Protein AF-A0A5S3X2V0-F1 (afdb_monomer)

Organism: NCBI:txid43658

Nearest PDB structures (foldseek):
  7ujf-assembly1_B  TM=1.923E-01  e=1.244E+00  Homo sapiens
  7msa-assembly1_A  TM=2.036E-01  e=1.596E+00  Homo sapiens
  6zor-assembly1_B  TM=2.170E-01  e=2.502E+00  Homo sapiens
  6wok-assembly1_A  TM=1.904E-01  e=2.049E+00  Homo sapiens
  8vyt-assembly1_B  TM=1.914E-01  e=5.847E+00  Homo sapiens

Radius of gyration: 24.69 Å; Cα contacts (8 Å, |Δi|>4): 407; chains: 1; bounding box: 46×48×75 Å

Secondary structure (DSSP, 8-state):
-------S-HHHHHHHHHHHHHHTTSS-HHHHHHHHHHHHHHHHHHHHTTSS---SGGG-SS-EEEEEEEP-STTTTT-SEEEEEEETT-------S-----PPPHHHHHHHHHHHTTS-HHHHHHHHHHHHH---HHHHHT-BHHHHHT-EESSTT-SEEEEEESGGGT---GGG--EEEEEEHHHHHHHHHHHT-HHHHHHHTT-S---SS-BSSB-TTSSBPPHHHHHHHHHHHHHHHHTTSTT----HHHHHHHHHHHHHHHHHHTT--HHHHHHHHHHHHT-S-HHHHHHHHHHHHHHTTS-S--TTHHHHHHHHH---S------

Structure (mmCIF, N/CA/C/O backbone):
data_AF-A0A5S3X2V0-F1
#
_entry.id   AF-A0A5S3X2V0-F1
#
loop_
_atom_site.group_PDB
_atom_site.id
_atom_site.type_symbol
_atom_site.label_atom_id
_atom_site.label_alt_id
_atom_site.label_comp_id
_atom_site.label_asym_id
_atom_site.label_entity_id
_atom_site.label_seq_id
_atom_site.pdbx_PDB_ins_code
_atom_site.Cartn_x
_atom_site.Cartn_y
_atom_site.Cartn_z
_atom_site.occupancy
_atom_site.B_iso_or_equiv
_atom_site.auth_seq_id
_atom_site.auth_comp_id
_atom_site.auth_asym_id
_atom_site.auth_atom_id
_atom_site.pdbx_PDB_model_num
ATOM 1 N N . MET A 1 1 ? -5.291 23.064 -47.844 1.00 27.72 1 MET A N 1
ATOM 2 C CA . MET A 1 1 ? -4.023 22.555 -48.398 1.00 27.72 1 MET A CA 1
ATOM 3 C C . MET A 1 1 ? -2.888 23.337 -47.753 1.00 27.72 1 MET A C 1
ATOM 5 O O . MET A 1 1 ? -2.536 24.415 -48.215 1.00 27.72 1 MET A O 1
ATOM 9 N N . VAL A 1 2 ? -2.425 22.876 -46.591 1.00 27.39 2 VAL A N 1
ATOM 10 C CA . VAL A 1 2 ? -1.289 23.490 -45.893 1.00 27.39 2 VAL A CA 1
ATOM 11 C C . VAL A 1 2 ? -0.036 22.917 -46.540 1.00 27.39 2 VAL A C 1
ATOM 13 O O . VAL A 1 2 ? 0.254 21.738 -46.390 1.00 27.39 2 VAL A O 1
ATOM 16 N N . ILE A 1 3 ? 0.665 23.733 -47.323 1.00 28.39 3 ILE A N 1
ATOM 17 C CA . ILE A 1 3 ? 1.926 23.330 -47.947 1.00 28.39 3 ILE A CA 1
ATOM 18 C C . ILE A 1 3 ? 2.996 23.372 -46.854 1.00 28.39 3 ILE A C 1
ATOM 20 O O . ILE A 1 3 ? 3.513 24.437 -46.517 1.00 28.39 3 ILE A O 1
ATOM 24 N N . ILE A 1 4 ? 3.299 22.215 -46.269 1.00 32.91 4 ILE A N 1
ATOM 25 C CA . ILE A 1 4 ? 4.457 22.042 -45.391 1.00 32.91 4 ILE A CA 1
ATOM 26 C C . ILE A 1 4 ? 5.685 21.892 -46.307 1.00 32.91 4 ILE A C 1
ATOM 28 O O . ILE A 1 4 ? 5.680 21.031 -47.188 1.00 32.91 4 ILE A O 1
ATOM 32 N N . PRO A 1 5 ? 6.722 22.740 -46.179 1.00 27.66 5 PRO A N 1
ATOM 33 C CA . PRO A 1 5 ? 7.854 22.727 -47.099 1.00 27.66 5 PRO A CA 1
ATOM 34 C C . PRO A 1 5 ? 8.654 21.415 -46.997 1.00 27.66 5 PRO A C 1
ATOM 36 O O . PRO A 1 5 ? 8.774 20.846 -45.908 1.00 27.66 5 PRO A O 1
ATOM 39 N N . PRO A 1 6 ? 9.268 20.948 -48.102 1.00 39.94 6 PRO A N 1
ATOM 40 C CA . PRO A 1 6 ? 9.968 19.674 -48.148 1.00 39.94 6 PRO A CA 1
ATOM 41 C C . PRO A 1 6 ? 11.346 19.821 -47.500 1.00 39.94 6 PRO A C 1
ATOM 43 O O . PRO A 1 6 ? 12.331 20.163 -48.151 1.00 39.94 6 PRO A O 1
ATOM 46 N N . LYS A 1 7 ? 11.425 19.580 -46.193 1.00 37.44 7 LYS A N 1
ATOM 47 C CA . LYS A 1 7 ? 12.686 19.332 -45.484 1.00 37.44 7 LYS A CA 1
ATOM 48 C C . LYS A 1 7 ? 12.426 18.347 -44.348 1.00 37.44 7 LYS A C 1
ATOM 50 O O . LYS A 1 7 ? 11.907 18.766 -43.325 1.00 37.44 7 LYS A O 1
ATOM 55 N N . ILE A 1 8 ? 12.751 17.068 -44.563 1.00 45.03 8 ILE A N 1
ATOM 56 C CA . ILE A 1 8 ? 13.581 16.108 -43.776 1.00 45.03 8 ILE A CA 1
ATOM 57 C C . ILE A 1 8 ? 13.622 16.204 -42.212 1.00 45.03 8 ILE A C 1
ATOM 59 O O . ILE A 1 8 ? 14.277 15.408 -41.555 1.00 45.03 8 ILE A O 1
ATOM 63 N N . VAL A 1 9 ? 12.952 17.137 -41.537 1.00 47.38 9 VAL A N 1
ATOM 64 C CA . VAL A 1 9 ? 13.558 17.785 -40.364 1.00 47.38 9 VAL A CA 1
ATOM 65 C C . VAL A 1 9 ? 12.709 17.758 -39.083 1.00 47.38 9 VAL A C 1
ATOM 67 O O . VAL A 1 9 ? 13.298 17.777 -38.011 1.00 47.38 9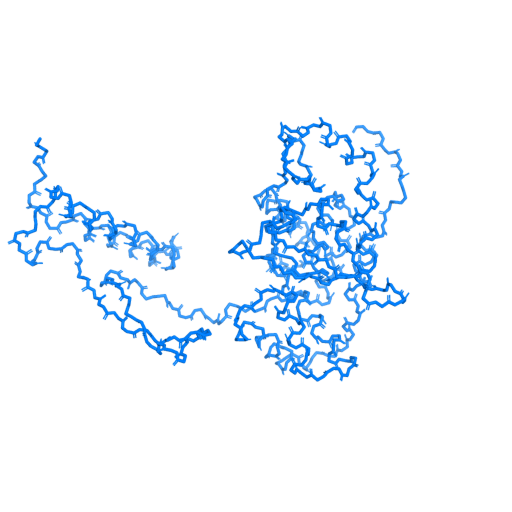 VAL A O 1
ATOM 70 N N . SER A 1 10 ? 11.376 17.640 -39.098 1.00 48.53 10 SER A N 1
ATOM 71 C CA . SER A 1 10 ? 10.609 17.721 -37.829 1.00 48.53 10 SER A CA 1
ATOM 72 C C . SER A 1 10 ? 10.808 16.497 -36.914 1.00 48.53 10 SER A C 1
ATOM 74 O O . SER A 1 10 ? 11.243 16.660 -35.774 1.00 48.53 10 SER A O 1
ATOM 76 N N . GLY A 1 11 ? 10.592 15.270 -37.407 1.00 48.66 11 GLY A N 1
ATOM 77 C CA . GLY A 1 11 ? 10.737 14.055 -36.588 1.00 48.66 11 GLY A CA 1
ATOM 78 C C . GLY A 1 11 ? 12.177 13.798 -36.121 1.00 48.66 11 GLY A C 1
ATOM 79 O O . GLY A 1 11 ? 12.411 13.399 -34.978 1.00 48.66 11 GLY A O 1
ATOM 80 N N . PHE A 1 12 ? 13.161 14.106 -36.973 1.00 52.31 12 PHE A N 1
ATOM 81 C CA . PHE A 1 12 ? 14.578 13.966 -36.639 1.00 52.31 12 PHE A CA 1
ATOM 82 C C . PHE A 1 12 ? 15.028 15.018 -35.610 1.00 52.31 12 PHE A C 1
ATOM 84 O O . PHE A 1 12 ? 15.698 14.658 -34.642 1.00 52.31 12 PHE A O 1
ATOM 91 N N . ILE A 1 13 ? 14.599 16.285 -35.735 1.00 56.22 13 ILE A N 1
ATOM 92 C CA . ILE A 1 13 ? 14.889 17.335 -34.739 1.00 56.22 13 ILE A CA 1
ATOM 93 C C . ILE A 1 13 ? 14.257 17.015 -33.388 1.00 56.22 13 ILE A C 1
ATOM 95 O O . ILE A 1 13 ? 14.924 17.153 -32.364 1.00 56.22 13 ILE A O 1
ATOM 99 N N . GLU A 1 14 ? 13.004 16.562 -33.354 1.00 63.88 14 GLU A N 1
ATOM 100 C CA . GLU A 1 14 ? 12.343 16.209 -32.094 1.00 63.88 14 GLU A CA 1
ATOM 101 C C . GLU A 1 14 ? 13.051 15.044 -31.398 1.00 63.88 14 GLU A C 1
ATOM 103 O O . GLU A 1 14 ? 13.254 15.075 -30.181 1.00 63.88 14 GLU A O 1
ATOM 108 N N . SER A 1 15 ? 13.516 14.053 -32.166 1.00 65.62 15 SER A N 1
ATOM 109 C CA . SER A 1 15 ? 14.308 12.950 -31.621 1.00 65.62 15 SER A CA 1
ATOM 110 C C . SER A 1 15 ? 15.657 13.413 -31.056 1.00 65.62 15 SER A C 1
ATOM 112 O O . SER A 1 15 ? 16.024 13.008 -29.950 1.00 65.62 15 SER A O 1
ATOM 114 N N . GLN A 1 16 ? 16.361 14.317 -31.748 1.00 69.69 16 GLN A N 1
ATOM 115 C CA . GLN A 1 16 ? 17.626 14.892 -31.283 1.00 69.69 16 GLN A CA 1
ATOM 116 C C . GLN A 1 16 ? 17.440 15.771 -30.046 1.00 69.69 16 GLN A C 1
ATOM 118 O O . GLN A 1 16 ? 18.251 15.714 -29.121 1.00 69.69 16 GLN A O 1
ATOM 123 N N . HIS A 1 17 ? 16.354 16.539 -29.993 1.00 79.06 17 HIS A N 1
ATOM 124 C CA . HIS A 1 17 ? 15.993 17.327 -28.825 1.00 79.06 17 HIS A CA 1
ATOM 125 C C . HIS A 1 17 ? 15.721 16.417 -27.619 1.00 79.06 17 HIS A C 1
ATOM 127 O O . HIS A 1 17 ? 16.319 16.604 -26.562 1.00 79.06 17 HIS A O 1
ATOM 133 N N . ILE A 1 18 ? 14.910 15.365 -27.782 1.00 79.75 18 ILE A N 1
ATOM 134 C CA . ILE A 1 18 ? 14.627 14.398 -26.709 1.00 79.75 18 ILE A CA 1
ATOM 135 C C . ILE A 1 18 ? 15.910 13.684 -26.245 1.00 79.75 18 ILE A C 1
ATOM 137 O O . ILE A 1 18 ? 16.112 13.506 -25.043 1.00 79.75 18 ILE A O 1
ATOM 141 N N . LEU A 1 19 ? 16.802 13.306 -27.165 1.00 78.88 19 LEU A N 1
ATOM 142 C CA . LEU A 1 19 ? 18.110 12.721 -26.843 1.00 78.88 19 LEU A CA 1
ATOM 143 C C . LEU A 1 19 ? 19.002 13.690 -26.054 1.00 78.88 19 LEU A C 1
ATOM 145 O O . LEU A 1 19 ? 19.615 13.290 -25.064 1.00 78.88 19 LEU A O 1
ATOM 149 N N . SER A 1 20 ? 19.043 14.963 -26.451 1.00 81.62 20 SER A N 1
ATOM 150 C CA . SER A 1 20 ? 19.762 16.020 -25.731 1.00 81.62 20 SER A CA 1
ATOM 151 C C . SER A 1 20 ? 19.230 16.187 -24.305 1.00 81.62 20 SER A C 1
ATOM 153 O O . SER A 1 20 ? 20.003 16.212 -23.348 1.00 81.62 20 SER A O 1
ATOM 155 N N . GLU A 1 21 ? 17.909 16.200 -24.125 1.00 83.88 21 GLU A N 1
ATOM 156 C CA . GLU A 1 21 ? 17.275 16.299 -22.806 1.00 83.88 21 GLU A CA 1
ATOM 157 C C . GLU A 1 21 ? 17.564 15.090 -21.902 1.00 83.88 21 GLU A C 1
ATOM 159 O O . GLU A 1 21 ? 17.698 15.241 -20.683 1.00 83.88 21 GLU A O 1
ATOM 164 N N . VAL A 1 22 ? 17.709 13.895 -22.483 1.00 82.00 22 VAL A N 1
ATOM 165 C CA . VAL A 1 22 ? 18.147 12.694 -21.753 1.00 82.00 22 VAL A CA 1
ATOM 166 C C . VAL A 1 22 ? 19.609 12.806 -21.331 1.00 82.00 22 VAL A C 1
ATOM 168 O O . VAL A 1 22 ? 19.925 12.538 -20.172 1.00 82.00 22 VAL A O 1
ATOM 171 N N . ASN A 1 23 ? 20.492 13.226 -22.239 1.00 81.75 23 ASN A N 1
ATOM 172 C CA . ASN A 1 23 ? 21.920 13.388 -21.952 1.00 81.75 23 ASN A CA 1
ATOM 173 C C . ASN A 1 23 ? 22.173 14.462 -20.885 1.00 81.75 23 ASN A C 1
ATOM 175 O O . ASN A 1 23 ? 23.047 14.297 -20.040 1.00 81.75 23 ASN A O 1
ATOM 179 N N . ASN A 1 24 ? 21.354 15.515 -20.872 1.00 84.50 24 ASN A N 1
ATOM 180 C CA . ASN A 1 24 ? 21.394 16.578 -19.869 1.00 84.50 24 ASN A CA 1
ATOM 181 C C . ASN A 1 24 ? 20.701 16.201 -18.544 1.00 84.50 24 ASN A C 1
ATOM 183 O O . ASN A 1 24 ? 20.594 17.034 -17.647 1.00 84.50 24 ASN A O 1
ATOM 187 N N . GLY A 1 25 ? 20.187 14.972 -18.410 1.00 80.38 25 GLY A N 1
ATOM 188 C CA . GLY A 1 25 ? 19.538 14.481 -17.190 1.00 80.38 25 GLY A CA 1
ATOM 189 C C . GLY A 1 25 ? 18.178 15.116 -16.877 1.00 80.38 25 GLY A C 1
ATOM 190 O O . GLY A 1 25 ? 17.605 14.831 -15.825 1.00 80.38 25 GLY A O 1
ATOM 191 N N . ARG A 1 26 ? 17.635 15.946 -17.776 1.00 81.62 26 ARG A N 1
ATOM 192 C CA . ARG A 1 26 ? 16.341 16.626 -17.608 1.00 81.62 26 ARG A CA 1
ATOM 193 C C . ARG A 1 26 ? 15.161 15.682 -17.823 1.00 81.62 26 ARG A C 1
ATOM 195 O O . ARG A 1 26 ? 14.114 15.845 -17.199 1.00 81.62 26 ARG A O 1
ATOM 202 N N . VAL A 1 27 ? 15.338 14.654 -18.655 1.00 81.88 27 VAL A N 1
ATOM 203 C CA . VAL A 1 27 ? 14.314 13.641 -18.942 1.00 81.88 27 VAL A CA 1
ATOM 204 C C . VAL A 1 27 ? 14.866 12.238 -18.698 1.00 81.88 27 VAL A C 1
ATOM 206 O O . VAL A 1 27 ? 15.950 11.880 -19.150 1.00 81.88 27 VAL A O 1
ATOM 209 N N . SER A 1 28 ? 14.100 11.391 -18.001 1.00 82.50 28 SER A N 1
ATOM 210 C CA . SER A 1 28 ? 14.502 9.990 -17.824 1.00 82.50 28 SER A CA 1
ATOM 211 C C . SER A 1 28 ? 14.443 9.229 -19.162 1.00 82.50 28 SER A C 1
ATOM 213 O O . SER A 1 28 ? 13.485 9.424 -19.914 1.00 82.50 28 SER A O 1
ATOM 215 N N . PRO A 1 29 ? 15.357 8.279 -19.450 1.00 82.62 29 PRO A N 1
ATOM 216 C CA . PRO A 1 29 ? 15.319 7.500 -20.696 1.00 82.62 29 PRO A CA 1
ATOM 217 C C . PRO A 1 29 ? 13.989 6.763 -20.940 1.00 82.62 29 PRO A C 1
ATOM 219 O O . PRO A 1 29 ? 13.569 6.566 -22.079 1.00 82.62 29 PRO A O 1
ATOM 222 N N . SER A 1 30 ? 13.292 6.348 -19.875 1.00 77.25 30 SER A N 1
ATOM 223 C CA . SER A 1 30 ? 11.952 5.749 -19.971 1.00 77.25 30 SER A CA 1
ATOM 224 C C . SER A 1 30 ? 10.877 6.757 -20.374 1.00 77.25 30 SER A C 1
ATOM 226 O O . SER A 1 30 ? 10.003 6.423 -21.169 1.00 77.25 30 SER A O 1
ATOM 228 N N . THR A 1 31 ? 10.949 7.981 -19.849 1.00 80.38 31 THR A N 1
ATOM 229 C CA . THR A 1 31 ? 10.034 9.076 -20.204 1.00 80.38 31 THR A CA 1
ATOM 230 C C . THR A 1 31 ? 10.278 9.529 -21.641 1.00 80.38 31 THR A C 1
ATOM 232 O O . THR A 1 31 ? 9.333 9.689 -22.402 1.00 80.38 31 THR A O 1
ATOM 235 N N . ALA A 1 32 ? 11.542 9.635 -22.048 1.00 84.12 32 ALA A N 1
ATOM 236 C CA . ALA A 1 32 ? 11.925 9.974 -23.412 1.00 84.12 32 ALA A CA 1
ATOM 237 C C . ALA A 1 32 ? 11.399 8.959 -24.440 1.00 84.12 32 ALA A C 1
ATOM 239 O O . ALA A 1 32 ? 10.813 9.345 -25.445 1.00 84.12 32 ALA A O 1
ATOM 240 N N . ASN A 1 33 ? 11.506 7.657 -24.153 1.00 84.12 33 ASN A N 1
ATOM 241 C CA . ASN A 1 33 ? 10.900 6.620 -24.995 1.00 84.12 33 ASN A CA 1
ATOM 242 C C . ASN A 1 33 ? 9.369 6.717 -25.078 1.00 84.12 33 ASN A C 1
ATOM 244 O O . ASN A 1 33 ? 8.800 6.350 -26.103 1.00 84.12 33 ASN A O 1
ATOM 248 N N . LEU A 1 34 ? 8.693 7.180 -24.019 1.00 83.62 34 LEU A N 1
ATOM 249 C CA . LEU A 1 34 ? 7.250 7.419 -24.062 1.00 83.62 34 LEU A CA 1
ATOM 250 C C . LEU A 1 34 ? 6.921 8.580 -25.010 1.00 83.62 34 LEU A C 1
ATOM 252 O O . LEU A 1 34 ? 6.035 8.429 -25.843 1.00 83.62 34 LEU A O 1
ATOM 256 N N . TYR A 1 35 ? 7.659 9.692 -24.934 1.00 83.88 35 TYR A N 1
ATOM 257 C CA . TYR A 1 35 ? 7.498 10.815 -25.865 1.00 83.88 35 TYR A CA 1
ATOM 258 C C . TYR A 1 35 ? 7.748 10.392 -27.312 1.00 83.88 35 TYR A C 1
ATOM 260 O O . TYR A 1 35 ? 6.894 10.608 -28.165 1.00 83.88 35 TYR A O 1
ATOM 268 N N . LEU A 1 36 ? 8.848 9.683 -27.574 1.00 83.69 36 LEU A N 1
ATOM 269 C CA . LEU A 1 36 ? 9.165 9.170 -28.909 1.00 83.69 36 LEU A CA 1
ATOM 270 C C . LEU A 1 36 ? 8.102 8.206 -29.435 1.00 83.69 36 LEU A C 1
ATOM 272 O O . LEU A 1 36 ? 7.806 8.213 -30.623 1.00 83.69 36 LEU A O 1
ATOM 276 N N . LYS A 1 37 ? 7.477 7.409 -28.562 1.00 84.19 37 LYS A N 1
ATOM 277 C CA . LYS A 1 37 ? 6.346 6.563 -28.954 1.00 84.19 37 LYS A CA 1
ATOM 278 C C . LYS A 1 37 ? 5.160 7.395 -29.455 1.00 84.19 37 LYS A C 1
ATOM 280 O O . LYS A 1 37 ? 4.534 7.001 -30.432 1.00 84.19 37 LYS A O 1
ATOM 285 N N . HIS A 1 38 ? 4.846 8.515 -28.802 1.00 83.69 38 HIS A N 1
ATOM 286 C CA . HIS A 1 38 ? 3.780 9.413 -29.256 1.00 83.69 38 HIS A CA 1
ATOM 287 C C . HIS A 1 38 ? 4.128 10.087 -30.585 1.00 83.69 38 HIS A C 1
ATOM 289 O O . HIS A 1 38 ? 3.274 10.123 -31.463 1.00 83.69 38 HIS A O 1
ATOM 295 N N . VAL A 1 39 ? 5.378 10.531 -30.758 1.00 82.62 39 VAL A N 1
ATOM 296 C CA . VAL A 1 39 ? 5.877 11.083 -32.030 1.00 82.62 39 VAL A CA 1
ATOM 297 C C . VAL A 1 39 ? 5.721 10.056 -33.154 1.00 82.62 39 VAL A C 1
ATOM 299 O O . VAL A 1 39 ? 5.094 10.336 -34.168 1.00 82.62 39 VAL A O 1
ATOM 302 N N . VAL A 1 40 ? 6.199 8.826 -32.944 1.00 82.19 40 VAL A N 1
ATOM 303 C CA . VAL A 1 40 ? 6.055 7.726 -33.913 1.00 82.19 40 VAL A CA 1
ATOM 304 C C . VAL A 1 40 ? 4.587 7.470 -34.257 1.00 82.19 40 VAL A C 1
ATOM 306 O O . VAL A 1 40 ? 4.249 7.344 -35.429 1.00 82.19 40 VAL A O 1
ATOM 309 N N . GLN A 1 41 ? 3.702 7.424 -33.256 1.00 83.12 41 GLN A N 1
ATOM 310 C CA . GLN A 1 41 ? 2.276 7.179 -33.482 1.00 83.12 41 GLN A CA 1
ATOM 311 C C . GLN A 1 41 ? 1.600 8.309 -34.270 1.00 83.12 41 GLN A C 1
ATOM 313 O O . GLN A 1 41 ? 0.755 8.026 -35.113 1.00 83.12 41 GLN A O 1
ATOM 318 N N . PHE A 1 42 ? 1.972 9.563 -34.003 1.00 82.81 42 PHE A N 1
ATOM 319 C CA . PHE A 1 42 ? 1.472 10.727 -34.732 1.00 82.81 42 PHE A CA 1
ATOM 320 C C . PHE A 1 42 ? 1.837 10.653 -36.216 1.00 82.81 42 PHE A C 1
ATOM 322 O O . PHE A 1 42 ? 0.971 10.801 -37.069 1.00 82.81 42 PHE A O 1
ATOM 329 N N . TYR A 1 43 ? 3.101 10.364 -36.522 1.00 79.56 43 TYR A N 1
ATOM 330 C CA . TYR A 1 43 ? 3.558 10.253 -37.905 1.00 79.56 43 TYR A CA 1
ATOM 331 C C . TYR A 1 43 ? 2.949 9.055 -38.635 1.00 79.56 43 TYR A C 1
ATOM 333 O O . TYR A 1 43 ? 2.574 9.209 -39.788 1.00 79.56 43 TYR A O 1
ATOM 341 N N . ILE A 1 44 ? 2.799 7.891 -37.982 1.00 82.06 44 ILE A N 1
ATOM 342 C CA . ILE A 1 44 ? 2.078 6.747 -38.574 1.00 82.06 44 ILE A CA 1
ATOM 343 C C . ILE A 1 44 ? 0.661 7.171 -38.969 1.00 82.06 44 ILE A C 1
ATOM 345 O O . ILE A 1 44 ? 0.267 6.971 -40.111 1.00 82.06 44 ILE A O 1
ATOM 349 N N . TRP A 1 45 ? -0.065 7.810 -38.047 1.00 84.75 45 TRP A N 1
ATOM 350 C CA . TRP A 1 45 ? -1.417 8.301 -38.306 1.00 84.75 45 TRP A CA 1
ATOM 351 C C . TRP A 1 45 ? -1.459 9.318 -39.460 1.00 84.75 45 TRP A C 1
ATOM 353 O O . TRP A 1 45 ? -2.283 9.191 -40.357 1.00 84.75 45 TRP A O 1
ATOM 363 N N . ALA A 1 46 ? -0.541 10.287 -39.488 1.00 79.88 46 ALA A N 1
ATOM 364 C CA . ALA A 1 46 ? -0.509 11.319 -40.527 1.00 79.88 46 ALA A CA 1
ATOM 365 C C . ALA A 1 46 ? -0.190 10.761 -41.930 1.00 79.88 46 ALA A C 1
ATOM 367 O O . ALA A 1 46 ? -0.650 11.308 -42.930 1.00 79.88 46 ALA A O 1
ATOM 368 N N . ILE A 1 47 ? 0.582 9.674 -42.010 1.00 77.50 47 ILE A N 1
ATOM 369 C CA . ILE A 1 47 ? 0.842 8.956 -43.267 1.00 77.50 47 ILE A CA 1
ATOM 370 C C . ILE A 1 47 ? -0.401 8.163 -43.695 1.00 77.50 47 ILE A C 1
ATOM 372 O O . ILE A 1 47 ? -0.772 8.201 -44.864 1.00 77.50 47 ILE A O 1
ATOM 376 N N . GLU A 1 48 ? -1.053 7.454 -42.765 1.00 80.88 48 GLU A N 1
ATOM 377 C CA . GLU A 1 48 ? -2.256 6.653 -43.047 1.00 80.88 48 GLU A CA 1
ATOM 378 C C . GLU A 1 48 ? -3.423 7.511 -43.559 1.00 80.88 48 GLU A C 1
ATOM 380 O O . GLU A 1 48 ? -4.100 7.120 -44.508 1.00 80.88 48 GLU A O 1
ATOM 385 N N . GLU A 1 49 ? -3.614 8.705 -42.997 1.00 84.56 49 GLU A N 1
ATOM 386 C CA . GLU A 1 49 ? -4.645 9.661 -43.432 1.00 84.56 49 GLU A CA 1
ATOM 387 C C . GLU A 1 49 ? -4.255 10.452 -44.696 1.00 84.56 49 GLU A C 1
ATOM 389 O O . GLU A 1 49 ? -4.993 11.329 -45.134 1.00 84.56 49 GLU A O 1
ATOM 394 N N . SER A 1 50 ? -3.105 10.149 -45.312 1.00 74.56 50 SER A N 1
ATOM 395 C CA . SER A 1 50 ? -2.579 10.855 -46.495 1.00 74.56 50 SER A CA 1
ATOM 396 C C . SER A 1 50 ? -2.336 12.362 -46.285 1.00 74.56 50 SER A C 1
ATOM 398 O O . SER A 1 50 ? -2.248 13.121 -47.247 1.00 74.56 50 SER A O 1
ATOM 400 N N . GLU A 1 51 ? -2.179 12.806 -45.035 1.00 69.56 51 GLU A N 1
ATOM 401 C CA . GLU A 1 51 ? -1.795 14.185 -44.687 1.00 69.56 51 GLU A CA 1
ATOM 402 C C . GLU A 1 51 ? -0.291 14.430 -44.915 1.00 69.56 51 GLU A C 1
ATOM 404 O O . GLU A 1 51 ? 0.159 15.569 -45.059 1.00 69.56 51 GLU A O 1
ATOM 409 N N . ILE A 1 52 ? 0.504 13.354 -44.958 1.00 71.56 52 ILE A N 1
ATOM 410 C CA . ILE A 1 52 ? 1.931 13.369 -45.289 1.00 71.56 52 ILE A CA 1
ATOM 411 C C . ILE A 1 52 ? 2.207 12.303 -46.349 1.00 71.56 52 ILE A C 1
ATOM 413 O O . ILE A 1 52 ? 2.153 11.106 -46.071 1.00 71.56 52 ILE A O 1
ATOM 417 N N . GLU A 1 53 ? 2.584 12.735 -47.549 1.00 66.50 53 GLU A N 1
ATOM 418 C CA . GLU A 1 53 ? 3.074 11.838 -48.595 1.00 66.50 53 GLU A CA 1
ATOM 419 C C . GLU A 1 53 ? 4.576 11.578 -48.425 1.00 66.50 53 GLU A C 1
ATOM 421 O O . GLU A 1 53 ? 5.398 12.500 -48.404 1.00 66.50 53 GLU A O 1
ATOM 426 N N . ILE A 1 54 ? 4.950 10.303 -48.322 1.00 65.62 54 ILE A N 1
ATOM 427 C CA . ILE A 1 54 ? 6.350 9.875 -48.292 1.00 65.62 54 ILE A CA 1
ATOM 428 C C . ILE A 1 54 ? 6.748 9.449 -49.701 1.00 65.62 54 ILE A C 1
ATOM 430 O O . ILE A 1 54 ? 6.464 8.337 -50.134 1.00 65.62 54 ILE A O 1
ATOM 434 N N . ASN A 1 55 ? 7.435 10.350 -50.399 1.00 65.69 55 ASN A N 1
ATOM 435 C CA . ASN A 1 55 ? 7.845 10.150 -51.792 1.00 65.69 55 ASN A CA 1
ATOM 436 C C . ASN A 1 55 ? 9.252 9.529 -51.944 1.00 65.69 55 ASN A C 1
ATOM 438 O O . ASN A 1 55 ? 9.648 9.183 -53.053 1.00 65.69 55 ASN A O 1
ATOM 442 N N . ASP A 1 56 ? 10.016 9.392 -50.852 1.00 66.06 56 ASP A N 1
ATOM 443 C CA . ASP A 1 56 ? 11.378 8.829 -50.824 1.00 66.06 56 ASP A CA 1
ATOM 444 C C . ASP A 1 56 ? 11.638 8.158 -49.458 1.00 66.06 56 ASP A C 1
ATOM 446 O O . ASP A 1 56 ? 11.238 8.689 -48.419 1.00 66.06 56 ASP A O 1
ATOM 450 N N . GLU A 1 57 ? 12.356 7.030 -49.434 1.00 60.22 57 GLU A N 1
ATOM 451 C CA . GLU A 1 57 ? 12.845 6.391 -48.203 1.00 60.22 57 GLU A CA 1
ATOM 452 C C . GLU A 1 57 ? 13.651 7.372 -47.337 1.00 60.22 57 GLU A C 1
ATOM 454 O O . GLU A 1 57 ? 13.544 7.349 -46.111 1.00 60.22 57 GLU A O 1
ATOM 459 N N . LYS A 1 58 ? 14.395 8.305 -47.948 1.00 62.47 58 LYS A N 1
ATOM 460 C CA . LYS A 1 58 ? 15.143 9.356 -47.228 1.00 62.47 58 LYS A CA 1
ATOM 461 C C . LYS A 1 58 ? 14.259 10.433 -46.594 1.00 62.47 58 LYS A C 1
ATOM 463 O O . LYS A 1 58 ? 14.748 11.208 -45.774 1.00 62.47 58 LYS A O 1
ATOM 468 N N . ALA A 1 59 ? 12.985 10.506 -46.977 1.00 60.16 59 ALA A N 1
ATOM 469 C CA . ALA A 1 59 ? 12.000 11.406 -46.383 1.00 60.16 59 ALA A CA 1
ATOM 470 C C . ALA A 1 59 ? 11.257 10.762 -45.199 1.00 60.16 59 ALA A C 1
ATOM 472 O O . ALA A 1 59 ? 10.463 11.438 -44.542 1.00 60.16 59 ALA A O 1
ATOM 473 N N . THR A 1 60 ? 11.513 9.480 -44.902 1.00 63.47 60 THR A N 1
ATOM 474 C CA . THR A 1 60 ? 10.899 8.802 -43.756 1.00 63.47 60 THR A CA 1
ATOM 475 C C . THR A 1 60 ? 11.445 9.366 -42.432 1.00 63.47 60 THR A C 1
ATOM 477 O O . THR A 1 60 ? 12.658 9.471 -42.250 1.00 63.47 60 THR A O 1
ATOM 480 N N . PRO A 1 61 ? 10.577 9.747 -41.475 1.00 68.44 61 PRO A N 1
ATOM 481 C CA . PRO A 1 61 ? 11.012 10.339 -40.206 1.00 68.44 61 PRO A CA 1
ATOM 482 C C . PRO A 1 61 ? 11.648 9.323 -39.240 1.00 68.44 61 PRO A C 1
ATOM 484 O O . PRO A 1 61 ? 12.327 9.722 -38.293 1.00 68.44 61 PRO A O 1
ATOM 487 N N . PHE A 1 62 ? 11.396 8.028 -39.442 1.00 76.06 62 PHE A N 1
ATOM 488 C CA . PHE A 1 62 ? 11.957 6.907 -38.686 1.00 76.06 62 PHE A CA 1
ATOM 489 C C . PHE A 1 62 ? 11.729 5.597 -39.437 1.00 76.06 62 PHE A C 1
ATOM 491 O O . PHE A 1 62 ? 10.815 5.482 -40.256 1.00 76.06 62 PHE A O 1
ATOM 498 N N . THR A 1 63 ? 12.497 4.574 -39.073 1.00 76.88 63 THR A N 1
ATOM 499 C CA . THR A 1 63 ? 12.340 3.222 -39.613 1.00 76.88 63 THR A CA 1
ATOM 500 C C . THR A 1 63 ? 11.523 2.357 -38.661 1.00 76.88 63 THR A C 1
ATOM 502 O O . THR A 1 63 ? 11.865 2.208 -37.483 1.00 76.88 63 THR A O 1
ATOM 505 N N . ILE A 1 64 ? 10.461 1.728 -39.169 1.00 78.94 64 ILE A N 1
ATOM 506 C CA . ILE A 1 64 ? 9.711 0.712 -38.425 1.00 78.94 64 ILE A CA 1
ATOM 507 C C . ILE A 1 64 ? 10.467 -0.618 -38.480 1.00 78.94 64 ILE A C 1
ATOM 509 O O . ILE A 1 64 ? 10.853 -1.099 -39.539 1.00 78.94 64 ILE A O 1
ATOM 513 N N . GLN A 1 65 ? 10.644 -1.240 -37.320 1.00 78.69 65 GLN A N 1
ATOM 514 C CA . GLN A 1 65 ? 11.288 -2.539 -37.168 1.00 78.69 65 GLN A CA 1
ATOM 515 C C . GLN A 1 65 ? 10.360 -3.502 -36.436 1.00 78.69 65 GLN A C 1
ATOM 517 O O . GLN A 1 65 ? 9.672 -3.125 -35.488 1.00 78.69 65 GLN A O 1
ATOM 522 N N . PHE A 1 66 ? 10.381 -4.770 -36.833 1.00 78.12 66 PHE A N 1
ATOM 523 C CA . PHE A 1 66 ? 9.604 -5.825 -36.194 1.00 78.12 66 PHE A CA 1
ATOM 524 C C . PHE A 1 66 ? 10.526 -6.719 -35.370 1.00 78.12 66 PHE A C 1
ATOM 526 O O . PHE A 1 66 ? 11.331 -7.478 -35.907 1.00 78.12 66 PHE A O 1
ATOM 533 N N . VAL A 1 67 ? 10.416 -6.636 -34.045 1.00 78.25 67 VAL A N 1
ATOM 534 C CA . VAL A 1 67 ? 11.264 -7.398 -33.124 1.00 78.25 67 VAL A CA 1
ATOM 535 C C . VAL A 1 67 ? 10.476 -8.570 -32.555 1.00 78.25 67 VAL A C 1
ATOM 537 O O . VAL A 1 67 ? 9.423 -8.400 -31.941 1.00 78.25 67 VAL A O 1
ATOM 540 N N . SER A 1 68 ? 11.006 -9.781 -32.719 1.00 80.88 68 SER A N 1
ATOM 541 C CA . SER A 1 68 ? 10.440 -10.984 -32.108 1.00 80.88 68 SER A CA 1
ATOM 542 C C . SER A 1 68 ? 10.828 -11.071 -30.628 1.00 80.88 68 SER A C 1
ATOM 544 O O . SER A 1 68 ? 11.984 -11.332 -30.293 1.00 80.88 68 SER A O 1
ATOM 546 N N . ILE A 1 69 ? 9.851 -10.945 -29.733 1.00 80.25 69 ILE A N 1
ATOM 547 C CA . ILE A 1 69 ? 10.026 -11.061 -28.281 1.00 80.25 69 ILE A CA 1
ATOM 548 C C . ILE A 1 69 ? 9.551 -12.436 -27.804 1.00 80.25 69 ILE A C 1
ATOM 550 O O . ILE A 1 69 ? 8.471 -12.906 -28.165 1.00 80.25 69 ILE A O 1
ATOM 554 N N . LYS A 1 70 ? 10.353 -13.082 -26.950 1.00 81.19 70 LYS A N 1
ATOM 555 C CA . LYS A 1 70 ? 9.976 -14.330 -26.272 1.00 81.19 70 LYS A CA 1
ATOM 556 C C . LYS A 1 70 ? 8.906 -14.046 -25.212 1.00 81.19 70 LYS A C 1
ATOM 558 O O . LYS A 1 70 ? 9.101 -13.177 -24.362 1.00 81.19 70 LYS A O 1
ATOM 563 N N . ARG A 1 71 ? 7.795 -14.78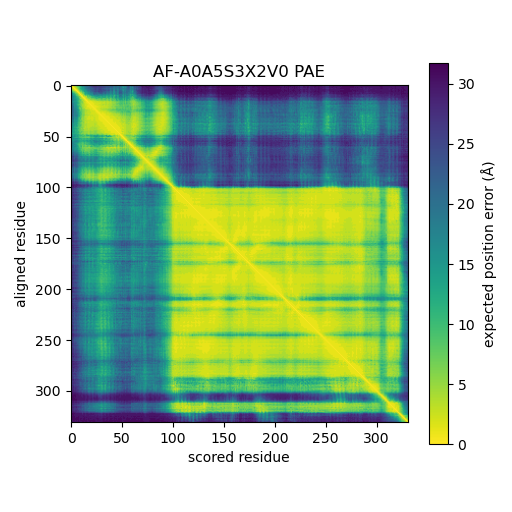4 -25.235 1.00 74.31 71 ARG A N 1
ATOM 564 C CA . ARG A 1 71 ? 6.776 -14.725 -24.179 1.00 74.31 71 ARG A CA 1
ATOM 565 C C . ARG A 1 71 ? 7.281 -15.417 -22.919 1.00 74.31 71 ARG A C 1
ATOM 567 O O . ARG A 1 71 ? 7.918 -16.465 -22.984 1.00 74.31 71 ARG A O 1
ATOM 574 N N . SER A 1 72 ? 6.951 -14.834 -21.776 1.00 71.69 72 SER A N 1
ATOM 575 C CA . SER A 1 72 ? 7.157 -15.418 -20.446 1.00 71.69 72 SER A CA 1
ATOM 576 C C . SER A 1 72 ? 5.859 -15.481 -19.636 1.00 71.69 72 SER A C 1
ATOM 578 O O . SER A 1 72 ? 5.885 -15.741 -18.437 1.00 71.69 72 SER A O 1
ATOM 580 N N . ASP A 1 73 ? 4.723 -15.193 -20.272 1.00 71.94 73 ASP A N 1
ATOM 581 C CA . ASP A 1 73 ? 3.408 -15.237 -19.649 1.00 71.94 73 ASP A CA 1
ATOM 582 C C . ASP A 1 73 ? 2.778 -16.631 -19.761 1.00 71.94 73 ASP A C 1
ATOM 584 O O . ASP A 1 73 ? 3.312 -17.540 -20.397 1.00 71.94 73 ASP A O 1
ATOM 588 N N . LYS A 1 74 ? 1.601 -16.800 -19.149 1.00 65.00 74 LYS A N 1
ATOM 589 C CA . LYS A 1 74 ? 0.885 -18.081 -19.117 1.00 65.00 74 LYS A CA 1
ATOM 590 C C . LYS A 1 74 ? 0.533 -18.628 -20.505 1.00 65.00 74 LYS A C 1
ATOM 592 O O . LYS A 1 74 ? 0.213 -19.798 -20.587 1.00 65.00 74 LYS A O 1
ATOM 597 N N . LEU A 1 75 ? 0.615 -17.833 -21.576 1.00 73.75 75 LEU A N 1
ATOM 598 C CA . LEU A 1 75 ? 0.336 -18.243 -22.960 1.00 73.75 75 LEU A CA 1
ATOM 599 C C . LEU A 1 75 ? 1.607 -18.600 -23.750 1.00 73.75 75 LEU A C 1
ATOM 601 O O . LEU A 1 75 ? 1.531 -18.902 -24.943 1.00 73.75 75 LEU A O 1
ATOM 605 N N . ALA A 1 76 ? 2.778 -18.580 -23.106 1.00 76.12 76 ALA A N 1
ATOM 606 C CA . ALA A 1 76 ? 4.050 -18.900 -23.745 1.00 76.12 76 ALA A CA 1
ATOM 607 C C . ALA A 1 76 ? 4.094 -20.323 -24.330 1.00 76.12 76 ALA A C 1
ATOM 609 O O . ALA A 1 76 ? 4.815 -20.544 -25.298 1.00 76.12 76 ALA A O 1
ATOM 610 N N . HIS A 1 77 ? 3.304 -21.259 -23.791 1.00 75.50 77 HIS A N 1
ATOM 611 C CA . HIS A 1 77 ? 3.197 -22.625 -24.312 1.00 75.50 77 HIS A CA 1
ATOM 612 C C . HIS A 1 77 ? 2.437 -22.702 -25.647 1.00 75.50 77 HIS A C 1
ATOM 614 O O . HIS A 1 77 ? 2.758 -23.548 -26.472 1.00 75.50 77 HIS A O 1
ATOM 620 N N . LEU A 1 78 ? 1.479 -21.801 -25.893 1.00 76.81 78 LEU A N 1
ATOM 621 C CA . LEU A 1 78 ? 0.711 -21.758 -27.145 1.00 76.81 78 LEU A CA 1
ATOM 622 C C . LEU A 1 78 ? 1.430 -20.958 -28.229 1.00 76.81 78 LEU A C 1
ATOM 624 O O . LEU A 1 78 ? 1.467 -21.353 -29.389 1.00 76.81 78 LEU A O 1
ATOM 628 N N . LYS A 1 79 ? 1.984 -19.798 -27.862 1.00 77.75 79 LYS A N 1
ATOM 629 C CA . LYS A 1 79 ? 2.637 -18.895 -28.814 1.00 77.75 79 LYS A CA 1
ATOM 630 C C . LYS A 1 79 ? 3.934 -18.356 -28.215 1.00 77.75 79 LYS A C 1
ATOM 632 O O . LYS A 1 79 ? 3.933 -17.259 -27.674 1.00 77.75 79 LYS A O 1
ATOM 637 N N . PRO A 1 80 ? 5.062 -19.075 -28.303 1.00 77.56 80 PRO A N 1
ATOM 638 C CA . PRO A 1 80 ? 6.272 -18.771 -27.528 1.00 77.56 80 PRO A CA 1
ATOM 639 C C . PRO A 1 80 ? 6.941 -17.440 -27.886 1.00 77.56 80 PRO A C 1
ATOM 641 O O . PRO A 1 80 ? 7.741 -16.915 -27.108 1.00 77.56 80 PRO A O 1
ATOM 644 N N . LYS A 1 81 ? 6.628 -16.876 -29.054 1.00 84.50 81 LYS A N 1
ATOM 645 C CA . LYS A 1 81 ? 7.139 -15.586 -29.516 1.00 84.50 81 LYS A CA 1
ATOM 646 C C . LYS A 1 81 ? 5.997 -14.732 -30.047 1.00 84.50 81 LYS A C 1
ATOM 648 O O . LYS A 1 81 ? 5.055 -15.243 -30.649 1.00 84.50 81 LYS A O 1
ATOM 653 N N . PHE A 1 82 ? 6.098 -13.429 -29.849 1.00 79.31 82 PHE A N 1
ATOM 654 C CA . PHE A 1 82 ? 5.238 -12.455 -30.506 1.00 79.31 82 PHE A CA 1
ATOM 655 C C . PHE A 1 82 ? 6.101 -11.368 -31.127 1.00 79.31 82 PHE A C 1
ATOM 657 O O . PHE A 1 82 ? 7.177 -11.047 -30.624 1.00 79.31 82 PHE A O 1
ATOM 664 N N . VAL A 1 83 ? 5.635 -10.840 -32.249 1.00 80.19 83 VAL A N 1
ATOM 665 C CA . VAL A 1 83 ? 6.309 -9.764 -32.962 1.00 80.19 83 VAL A CA 1
ATOM 666 C C . VAL A 1 83 ? 5.755 -8.452 -32.431 1.00 80.19 83 VAL A C 1
ATOM 668 O O . VAL A 1 83 ? 4.539 -8.287 -32.345 1.00 80.19 83 VAL A O 1
ATOM 671 N N . VAL A 1 84 ? 6.640 -7.540 -32.041 1.00 77.88 84 VAL A N 1
ATOM 672 C CA . VAL A 1 84 ? 6.271 -6.162 -31.721 1.00 77.88 84 VAL A CA 1
ATOM 673 C C . VAL A 1 84 ? 6.835 -5.225 -32.766 1.00 77.88 84 VAL A C 1
ATOM 675 O O . VAL A 1 84 ? 7.969 -5.387 -33.214 1.00 77.88 84 VAL A O 1
ATOM 678 N N . GLN A 1 85 ? 6.044 -4.220 -33.108 1.00 78.12 85 GLN A N 1
ATOM 679 C CA . GLN A 1 85 ? 6.505 -3.082 -33.876 1.00 78.12 85 GLN A CA 1
ATOM 680 C C . GLN A 1 85 ? 7.314 -2.149 -32.964 1.00 78.12 85 GLN A C 1
ATOM 682 O O . GLN A 1 85 ? 6.904 -1.836 -31.842 1.00 78.12 85 GLN A O 1
ATOM 687 N N . THR A 1 86 ? 8.482 -1.728 -33.427 1.00 78.31 86 THR A N 1
ATOM 688 C CA . THR A 1 86 ? 9.376 -0.771 -32.767 1.00 78.31 86 THR A CA 1
ATOM 689 C C . THR A 1 86 ? 9.899 0.234 -33.787 1.00 78.31 86 THR A C 1
ATOM 691 O O . THR A 1 86 ? 9.727 0.026 -34.983 1.00 78.31 86 THR A O 1
ATOM 694 N N . SER A 1 87 ? 10.562 1.294 -33.331 1.00 81.12 87 SER A N 1
ATOM 695 C CA . SER A 1 87 ? 11.286 2.225 -34.199 1.00 81.12 87 SER A CA 1
ATOM 696 C C . SER A 1 87 ? 12.764 2.302 -33.827 1.00 81.12 87 SER A C 1
ATOM 698 O O . SER A 1 87 ? 13.150 2.024 -32.685 1.00 81.12 87 SER A O 1
ATOM 700 N N . ASP A 1 88 ? 13.578 2.705 -34.796 1.00 79.31 88 ASP A N 1
ATOM 701 C CA . ASP A 1 88 ? 14.995 3.055 -34.639 1.00 79.31 88 ASP A CA 1
ATOM 702 C C . ASP A 1 88 ? 15.237 4.250 -33.697 1.00 79.31 88 ASP A C 1
ATOM 704 O O . ASP A 1 88 ? 16.313 4.364 -33.116 1.00 79.31 88 ASP A O 1
ATOM 708 N N . LEU A 1 89 ? 14.218 5.077 -33.444 1.00 79.44 89 LEU A N 1
ATOM 709 C CA . LEU A 1 89 ? 14.279 6.167 -32.462 1.00 79.44 89 LEU A CA 1
ATOM 710 C C . LEU A 1 89 ? 14.376 5.687 -31.003 1.00 79.44 89 LEU A C 1
ATOM 712 O O . LEU A 1 89 ? 14.640 6.484 -30.104 1.00 79.44 89 LEU A O 1
ATOM 716 N N . LYS A 1 90 ? 14.137 4.401 -30.716 1.00 78.25 90 LYS A N 1
ATOM 717 C CA . LYS A 1 90 ? 14.075 3.884 -29.342 1.00 78.25 90 LYS A CA 1
ATOM 718 C C . LYS A 1 90 ? 15.404 4.067 -28.596 1.00 78.25 90 LYS A C 1
ATOM 720 O O . LYS A 1 90 ? 16.399 3.396 -28.866 1.00 78.25 90 LYS A O 1
ATOM 725 N N . ILE A 1 91 ? 15.384 4.881 -27.544 1.00 81.69 91 ILE A N 1
ATOM 726 C CA . ILE A 1 91 ? 16.546 5.130 -26.688 1.00 81.69 91 ILE A CA 1
ATOM 727 C C . ILE A 1 91 ? 16.802 3.908 -25.805 1.00 81.69 91 ILE A C 1
ATOM 729 O O . ILE A 1 91 ? 15.913 3.415 -25.100 1.00 81.69 91 ILE A O 1
ATOM 733 N N . ARG A 1 92 ? 18.048 3.426 -25.783 1.00 76.62 92 ARG A N 1
ATOM 734 C CA . ARG A 1 92 ? 18.447 2.344 -24.880 1.00 76.62 92 ARG A CA 1
ATOM 735 C C . ARG A 1 92 ? 18.353 2.825 -23.436 1.00 76.62 92 ARG A C 1
ATOM 737 O O . ARG A 1 92 ? 19.144 3.641 -22.982 1.00 76.62 92 ARG A O 1
ATOM 744 N N . VAL A 1 93 ? 17.409 2.265 -22.690 1.00 72.00 93 VAL A N 1
ATOM 745 C CA . VAL A 1 93 ? 17.344 2.460 -21.241 1.00 72.00 93 VAL A CA 1
ATOM 746 C C . VAL A 1 93 ? 18.434 1.585 -20.616 1.00 72.00 93 VAL A C 1
ATOM 748 O O . VAL A 1 93 ? 18.386 0.361 -20.801 1.00 72.00 93 VAL A O 1
ATOM 751 N N . PRO A 1 94 ? 19.421 2.152 -19.893 1.00 64.81 94 PRO A N 1
ATOM 752 C CA . PRO A 1 94 ? 20.336 1.348 -19.098 1.00 64.81 94 PRO A CA 1
ATOM 753 C C . PRO A 1 94 ? 19.499 0.456 -18.187 1.00 64.81 94 PRO A C 1
ATOM 755 O O . PRO A 1 94 ? 18.537 0.930 -17.574 1.00 64.81 94 PRO A O 1
ATOM 758 N N . LYS A 1 95 ? 19.826 -0.838 -18.097 1.00 51.81 95 LYS A N 1
ATOM 759 C CA . LYS A 1 95 ? 19.219 -1.681 -17.065 1.00 51.81 95 LYS A CA 1
ATOM 760 C C . LYS A 1 95 ? 19.592 -1.032 -15.738 1.00 51.81 95 LYS A C 1
ATOM 762 O O . LYS A 1 95 ? 20.744 -1.130 -15.325 1.00 51.81 95 LYS A O 1
ATOM 767 N N . LYS A 1 96 ? 18.644 -0.334 -15.101 1.00 50.16 96 LYS A N 1
ATOM 768 C CA . LYS A 1 96 ? 18.821 0.084 -13.711 1.00 50.16 96 LYS A CA 1
ATOM 769 C C . LYS A 1 96 ? 19.253 -1.172 -12.943 1.00 50.16 96 LYS A C 1
ATOM 771 O O . LYS A 1 96 ? 18.696 -2.238 -13.248 1.00 50.16 96 LYS A O 1
ATOM 776 N N . PRO A 1 97 ? 20.202 -1.084 -11.988 1.00 47.75 97 PRO A N 1
ATOM 777 C CA . PRO A 1 97 ? 20.331 -2.152 -10.999 1.00 47.75 97 PRO A CA 1
ATOM 778 C C . PRO A 1 97 ? 18.907 -2.439 -10.530 1.00 47.75 97 PRO A C 1
ATOM 780 O O . PRO A 1 97 ? 18.189 -1.469 -10.261 1.00 47.75 97 PRO A O 1
ATOM 783 N N . GLU A 1 98 ? 18.463 -3.703 -10.651 1.00 48.75 98 GLU A N 1
ATOM 784 C CA . GLU A 1 98 ? 17.056 -4.105 -10.493 1.00 48.75 98 GLU A CA 1
ATOM 785 C C . GLU A 1 98 ? 16.418 -3.215 -9.440 1.00 48.75 98 GLU A C 1
ATOM 787 O O . GLU A 1 98 ? 16.940 -3.222 -8.333 1.00 48.75 98 GLU A O 1
ATOM 792 N N . SER A 1 99 ? 15.406 -2.405 -9.800 1.00 51.38 99 SER A N 1
ATOM 793 C CA . SER A 1 99 ? 14.798 -1.407 -8.905 1.00 51.38 99 SER A CA 1
ATOM 794 C C . SER A 1 99 ? 14.689 -2.002 -7.506 1.00 51.38 99 SER A C 1
ATOM 796 O O . SER A 1 99 ? 13.861 -2.897 -7.293 1.00 51.38 99 SER A O 1
ATOM 798 N N . GLY A 1 100 ? 15.632 -1.617 -6.644 1.00 62.97 100 GLY A N 1
ATOM 799 C CA . GLY A 1 100 ? 15.935 -2.393 -5.456 1.00 62.97 100 GLY A CA 1
ATOM 800 C C . GLY A 1 100 ? 14.702 -2.398 -4.586 1.00 62.97 100 GLY A C 1
ATOM 801 O O . GLY A 1 100 ? 14.082 -1.353 -4.397 1.00 62.97 100 GLY A O 1
ATOM 802 N N . LEU A 1 101 ? 14.316 -3.567 -4.090 1.00 75.50 101 LEU A N 1
ATOM 803 C CA . LEU A 1 101 ? 13.395 -3.591 -2.969 1.00 75.50 101 LEU A CA 1
ATOM 804 C C . LEU A 1 101 ? 14.027 -2.744 -1.861 1.00 75.50 101 LEU A C 1
ATOM 806 O O . LEU A 1 101 ? 15.161 -3.014 -1.463 1.00 75.50 101 LEU A O 1
ATOM 810 N N . ASN A 1 102 ? 13.306 -1.725 -1.402 1.00 86.44 102 ASN A N 1
ATOM 811 C CA . ASN A 1 102 ? 13.746 -0.854 -0.320 1.00 86.44 102 ASN A CA 1
ATOM 812 C C . ASN A 1 102 ? 12.789 -0.967 0.878 1.00 86.44 102 ASN A C 1
ATOM 814 O O . ASN A 1 102 ? 12.148 0.019 1.237 1.00 86.44 102 ASN A O 1
ATOM 818 N N . PRO A 1 103 ? 12.590 -2.174 1.449 1.00 88.81 103 PRO A N 1
ATOM 819 C CA . PRO A 1 103 ? 11.755 -2.311 2.632 1.00 88.81 103 PRO A CA 1
ATOM 820 C C . PRO A 1 103 ? 12.383 -1.527 3.788 1.00 88.81 103 PRO A C 1
ATOM 822 O O . PRO A 1 103 ? 13.610 -1.490 3.923 1.00 88.81 103 PRO A O 1
ATOM 825 N N . LEU A 1 104 ? 11.538 -0.914 4.614 1.00 90.75 104 LEU A N 1
ATOM 826 C CA . LEU A 1 104 ? 11.986 -0.149 5.768 1.00 90.75 104 LEU A CA 1
ATOM 827 C C . LEU A 1 104 ? 12.774 -1.066 6.714 1.00 90.75 104 LEU A C 1
ATOM 829 O O . LEU A 1 104 ? 12.412 -2.223 6.929 1.00 90.75 104 LEU A O 1
ATOM 833 N N . THR A 1 105 ? 13.868 -0.545 7.265 1.00 87.69 105 THR A N 1
ATOM 834 C CA . THR A 1 105 ? 14.603 -1.206 8.350 1.00 87.69 105 THR A CA 1
ATOM 835 C C . THR A 1 105 ? 13.816 -1.126 9.658 1.00 87.69 105 THR A C 1
ATOM 837 O O . THR A 1 105 ? 12.923 -0.293 9.790 1.00 87.69 105 THR A O 1
ATOM 840 N N . SER A 1 106 ? 14.171 -1.943 10.653 1.00 84.50 106 SER A N 1
ATOM 841 C CA . SER A 1 106 ? 13.526 -1.911 11.973 1.00 84.50 106 SER A CA 1
ATOM 842 C C . SER A 1 106 ? 13.626 -0.537 12.651 1.00 84.50 106 SER A C 1
ATOM 844 O O . SER A 1 106 ? 12.642 -0.058 13.204 1.00 84.50 106 SER A O 1
ATOM 846 N N . GLU A 1 107 ? 14.774 0.140 12.536 1.00 87.44 107 GLU A N 1
ATOM 847 C CA . GLU A 1 107 ? 14.959 1.519 13.016 1.00 87.44 107 GLU A CA 1
ATOM 848 C C . GLU A 1 107 ? 14.042 2.501 12.273 1.00 87.44 107 GLU A C 1
ATOM 850 O O . GLU A 1 107 ? 13.280 3.237 12.895 1.00 87.44 107 GLU A O 1
ATOM 855 N N . SER A 1 108 ? 14.047 2.455 10.933 1.00 91.25 108 SER A N 1
ATOM 856 C CA . SER A 1 108 ? 13.178 3.305 10.111 1.00 91.25 108 SER A CA 1
ATOM 857 C C . SER A 1 108 ? 11.698 3.065 10.408 1.00 91.25 108 SER A C 1
ATOM 859 O O . SER A 1 108 ? 10.929 4.020 10.434 1.00 91.25 108 SER A O 1
ATOM 861 N N . LEU A 1 109 ? 11.295 1.812 10.646 1.00 91.75 109 LEU A N 1
ATOM 862 C CA . LEU A 1 109 ? 9.935 1.437 11.033 1.00 91.75 109 LEU A CA 1
ATOM 863 C C . LEU A 1 109 ? 9.543 2.001 12.395 1.00 91.75 109 LEU A C 1
ATOM 865 O O . LEU A 1 109 ? 8.421 2.477 12.534 1.00 91.75 109 LEU A O 1
ATOM 869 N N . LEU A 1 110 ? 10.441 1.970 13.379 1.00 90.75 110 LEU A N 1
ATOM 870 C CA . LEU A 1 110 ? 10.172 2.502 14.713 1.00 90.75 110 LEU A CA 1
ATOM 871 C C . LEU A 1 110 ? 10.037 4.031 14.696 1.00 90.75 110 LEU A C 1
ATOM 873 O O . LEU A 1 110 ? 9.117 4.585 15.298 1.00 90.75 110 LEU A O 1
ATOM 877 N N . THR A 1 111 ? 10.910 4.734 13.972 1.00 92.44 111 THR A N 1
ATOM 878 C CA . THR A 1 111 ? 10.772 6.189 13.801 1.00 92.44 111 THR A CA 1
ATOM 879 C C . THR A 1 111 ? 9.503 6.526 13.024 1.00 92.44 111 THR A C 1
ATOM 881 O O . THR A 1 111 ? 8.749 7.412 13.429 1.00 92.44 111 THR A O 1
ATOM 884 N N . PHE A 1 112 ? 9.237 5.789 11.940 1.00 94.88 112 PHE A N 1
ATOM 885 C CA . PHE A 1 112 ? 8.021 5.920 11.143 1.00 94.88 112 PHE A CA 1
ATOM 886 C C . PHE A 1 112 ? 6.768 5.755 12.003 1.00 94.88 112 PHE A C 1
ATOM 888 O O . PHE A 1 112 ? 5.894 6.615 11.965 1.00 94.88 112 PHE A O 1
ATOM 895 N N . SER A 1 113 ? 6.685 4.688 12.798 1.00 94.06 113 SER A N 1
ATOM 896 C CA . SER A 1 113 ? 5.516 4.372 13.617 1.00 94.06 113 SER A CA 1
ATOM 897 C C . SER A 1 113 ? 5.285 5.419 14.707 1.00 94.06 113 SER A C 1
ATOM 899 O O . SER A 1 113 ? 4.151 5.839 14.931 1.00 94.06 113 SER A O 1
ATOM 901 N N . ASN A 1 114 ? 6.355 5.912 15.335 1.00 93.06 114 ASN A N 1
ATOM 902 C CA . ASN A 1 114 ? 6.267 6.951 16.355 1.00 93.06 114 ASN A CA 1
ATOM 903 C C . ASN A 1 114 ? 5.787 8.283 15.780 1.00 93.06 114 ASN A C 1
ATOM 905 O O . ASN A 1 114 ? 4.880 8.889 16.346 1.00 93.06 114 ASN A O 1
ATOM 909 N N . LYS A 1 115 ? 6.331 8.707 14.635 1.00 94.50 115 LYS A N 1
ATOM 910 C CA . LYS A 1 115 ? 5.868 9.914 13.937 1.00 94.50 115 LYS A CA 1
ATOM 911 C C . LYS A 1 115 ? 4.457 9.758 13.378 1.00 94.50 115 LYS A C 1
ATOM 913 O O . LYS A 1 115 ? 3.691 10.712 13.370 1.00 94.50 115 LYS A O 1
ATOM 918 N N . LEU A 1 116 ? 4.075 8.554 12.956 1.00 95.56 116 LEU A N 1
ATOM 919 C CA . LEU A 1 116 ? 2.742 8.303 12.422 1.00 95.56 116 LEU A CA 1
ATOM 920 C C . LEU A 1 116 ? 1.648 8.552 13.470 1.00 95.56 116 LEU A C 1
ATOM 922 O O . LEU A 1 116 ? 0.564 8.964 13.085 1.00 95.56 116 LEU A O 1
ATOM 926 N N . LYS A 1 117 ? 1.912 8.368 14.773 1.00 93.81 117 LYS A N 1
ATOM 927 C CA . LYS A 1 117 ? 0.920 8.569 15.853 1.00 93.81 117 LYS A CA 1
ATOM 928 C C . LYS A 1 117 ? 0.265 9.954 15.821 1.00 93.81 117 LYS A C 1
ATOM 930 O O . LYS A 1 117 ? -0.942 10.050 16.046 1.00 93.81 117 LYS A O 1
ATOM 935 N N . THR A 1 118 ? 1.037 10.992 15.494 1.00 92.94 118 THR A N 1
ATOM 936 C CA . THR A 1 118 ? 0.597 12.398 15.472 1.00 92.94 118 THR A CA 1
ATOM 937 C C . THR A 1 118 ? -0.073 12.810 14.160 1.00 92.94 118 THR A C 1
ATOM 939 O O . THR A 1 118 ? -0.534 13.939 14.027 1.00 92.94 118 THR A O 1
ATOM 942 N N . GLU A 1 119 ? -0.121 11.924 13.166 1.00 95.12 119 GLU A N 1
ATOM 943 C CA . GLU A 1 119 ? -0.742 12.216 11.878 1.00 95.12 119 GLU A CA 1
ATOM 944 C C . GLU A 1 119 ? -2.275 12.086 11.922 1.00 95.12 119 GLU A C 1
ATOM 946 O O . GLU A 1 119 ? -2.819 11.342 12.745 1.00 95.12 119 GLU A O 1
ATOM 951 N N . PRO A 1 120 ? -3.005 12.733 10.990 1.00 94.50 120 PRO A N 1
ATOM 952 C CA . PRO A 1 120 ? -4.446 12.549 10.856 1.00 94.50 120 PRO A CA 1
ATOM 953 C C . PRO A 1 120 ? -4.817 11.078 10.652 1.00 94.50 120 PRO A C 1
ATOM 955 O O . PRO A 1 120 ? -4.178 10.371 9.868 1.00 94.50 120 PRO A O 1
ATOM 958 N N . ILE A 1 121 ? -5.894 10.626 11.301 1.00 95.44 121 ILE A N 1
ATOM 959 C CA . ILE A 1 121 ? -6.324 9.219 11.288 1.00 95.44 121 ILE A CA 1
ATOM 960 C C . ILE A 1 121 ? -6.472 8.637 9.875 1.00 95.44 121 ILE A C 1
ATOM 962 O O . ILE A 1 121 ? -6.070 7.502 9.638 1.00 95.44 121 ILE A O 1
ATOM 966 N N . GLU A 1 122 ? -6.952 9.417 8.903 1.00 96.19 122 GLU A N 1
ATOM 967 C CA . GLU A 1 122 ? -7.063 8.960 7.514 1.00 96.19 122 GLU A CA 1
ATOM 968 C C . GLU A 1 122 ? -5.705 8.614 6.899 1.00 96.19 122 GLU A C 1
ATOM 970 O O . GLU A 1 122 ? -5.566 7.605 6.209 1.00 96.19 122 GLU A O 1
ATOM 975 N N . PHE A 1 123 ? -4.689 9.438 7.166 1.00 97.38 123 PHE A N 1
ATOM 976 C CA . PHE A 1 123 ? -3.330 9.180 6.707 1.00 97.38 123 PHE A CA 1
ATOM 977 C C . PHE A 1 123 ? -2.728 7.972 7.431 1.00 97.38 123 PHE A C 1
ATOM 979 O O . PHE A 1 123 ? -2.170 7.095 6.768 1.00 97.38 123 PHE A O 1
ATOM 986 N N . LYS A 1 124 ? -2.929 7.866 8.757 1.00 97.25 124 LYS A N 1
ATOM 987 C CA . LYS A 1 124 ? -2.515 6.702 9.562 1.00 97.25 124 LYS A CA 1
ATOM 988 C C . LYS A 1 124 ? -3.057 5.396 8.976 1.00 97.25 124 LYS A C 1
ATOM 990 O O . LYS A 1 124 ? -2.290 4.468 8.724 1.00 97.25 124 LYS A O 1
ATOM 995 N N . LEU A 1 125 ? -4.359 5.346 8.696 1.00 98.00 125 LEU A N 1
ATOM 996 C CA . LEU A 1 125 ? -5.035 4.153 8.185 1.00 98.00 125 LEU A CA 1
ATOM 997 C C . LEU A 1 125 ? -4.645 3.816 6.740 1.00 98.00 125 LEU A C 1
ATOM 999 O O . LEU A 1 125 ? -4.429 2.644 6.440 1.00 98.00 125 LEU A O 1
ATOM 1003 N N . MET A 1 126 ? -4.477 4.803 5.851 1.00 98.25 126 MET A N 1
ATOM 1004 C CA . MET A 1 126 ? -3.976 4.548 4.489 1.00 98.25 126 MET A CA 1
ATOM 1005 C C . MET A 1 126 ? -2.539 4.002 4.492 1.00 98.25 126 MET A C 1
ATOM 1007 O O . MET A 1 126 ? -2.221 3.091 3.723 1.00 98.25 126 MET A O 1
ATOM 1011 N N . CYS A 1 127 ? -1.672 4.522 5.367 1.00 98.06 127 CYS A N 1
ATOM 1012 C CA . CYS A 1 127 ? -0.329 3.984 5.583 1.00 98.06 127 CYS A CA 1
ATOM 1013 C C . CYS A 1 127 ? -0.377 2.553 6.138 1.00 98.06 127 CYS A C 1
ATOM 1015 O O . CYS A 1 127 ? 0.323 1.679 5.627 1.00 98.06 127 CYS A O 1
ATOM 1017 N N . ALA A 1 128 ? -1.233 2.293 7.131 1.00 97.56 128 ALA A N 1
ATOM 1018 C CA . ALA A 1 128 ? -1.403 0.969 7.721 1.00 97.56 128 ALA A CA 1
ATOM 1019 C C . ALA A 1 128 ? -1.932 -0.057 6.705 1.00 97.56 128 ALA A C 1
ATOM 1021 O O . ALA A 1 128 ? -1.396 -1.156 6.619 1.00 97.56 128 ALA A O 1
ATOM 1022 N N . LEU A 1 129 ? -2.900 0.311 5.861 1.00 98.12 129 LEU A N 1
ATOM 1023 C CA . LEU A 1 129 ? -3.376 -0.519 4.749 1.00 98.12 129 LEU A CA 1
ATOM 1024 C C . LEU A 1 129 ? -2.225 -0.928 3.815 1.00 98.12 129 LEU A C 1
ATOM 1026 O O . LEU A 1 129 ? -2.080 -2.102 3.474 1.00 98.12 129 LEU A O 1
ATOM 1030 N N . ALA A 1 130 ? -1.359 0.009 3.430 1.00 97.50 130 ALA A N 1
ATOM 1031 C CA . ALA A 1 130 ? -0.213 -0.302 2.578 1.00 97.50 130 ALA A CA 1
ATOM 1032 C C . ALA A 1 130 ? 0.842 -1.178 3.281 1.00 97.50 130 ALA A C 1
ATOM 1034 O O . ALA A 1 130 ? 1.370 -2.105 2.668 1.00 97.50 130 ALA A O 1
ATOM 1035 N N . LEU A 1 131 ? 1.138 -0.894 4.553 1.00 96.50 131 LEU A N 1
ATOM 1036 C CA . LEU A 1 131 ? 2.217 -1.529 5.313 1.00 96.50 131 LEU A CA 1
ATOM 1037 C C . LEU A 1 131 ? 1.839 -2.888 5.928 1.00 96.50 131 LEU A C 1
ATOM 1039 O O . LEU A 1 131 ? 2.711 -3.733 6.090 1.00 96.50 131 LEU A O 1
ATOM 1043 N N . LEU A 1 132 ? 0.565 -3.114 6.254 1.00 94.69 132 LEU A N 1
ATOM 1044 C CA . LEU A 1 132 ? 0.094 -4.323 6.951 1.00 94.69 132 LEU A CA 1
ATOM 1045 C C . LEU A 1 132 ? -0.739 -5.266 6.076 1.00 94.69 132 LEU A C 1
ATOM 1047 O O . LEU A 1 132 ? -0.979 -6.399 6.474 1.00 94.69 132 LEU A O 1
ATOM 1051 N N . SER A 1 133 ? -1.171 -4.824 4.891 1.00 95.38 133 SER A N 1
ATOM 1052 C CA . SER A 1 133 ? -1.879 -5.679 3.917 1.00 95.38 133 SER A CA 1
ATOM 1053 C C . SER A 1 133 ? -1.310 -5.583 2.498 1.00 95.38 133 SER A C 1
ATOM 1055 O O . SER A 1 133 ? -1.842 -6.138 1.534 1.00 95.38 133 SER A O 1
ATOM 1057 N N . GLY A 1 134 ? -0.215 -4.835 2.339 1.00 95.19 134 GLY A N 1
ATOM 1058 C CA . GLY A 1 134 ? 0.485 -4.708 1.073 1.00 95.19 134 GLY A CA 1
ATOM 1059 C C . GLY A 1 134 ? -0.286 -3.942 0.005 1.00 95.19 134 GLY A C 1
ATOM 1060 O O . GLY A 1 134 ? 0.018 -4.118 -1.170 1.00 95.19 134 GLY A O 1
ATOM 1061 N N . LEU A 1 135 ? -1.282 -3.116 0.325 1.00 96.56 135 LEU A N 1
ATOM 1062 C CA . LEU A 1 135 ? -2.033 -2.372 -0.696 1.00 96.56 135 LEU A CA 1
ATOM 1063 C C . LEU A 1 135 ? -1.143 -1.394 -1.482 1.00 96.56 135 LEU A C 1
ATOM 1065 O O . LEU A 1 135 ? -0.211 -0.779 -0.960 1.00 96.56 135 LEU A O 1
ATOM 1069 N N . ARG A 1 136 ? -1.418 -1.238 -2.783 1.00 95.38 136 ARG A N 1
ATOM 1070 C CA . ARG A 1 136 ? -0.796 -0.168 -3.583 1.00 95.38 136 ARG A CA 1
ATOM 1071 C C . ARG A 1 136 ? -1.365 1.185 -3.161 1.00 95.38 136 ARG A C 1
ATOM 1073 O O . ARG A 1 136 ? -2.496 1.268 -2.705 1.00 95.38 136 ARG A O 1
ATOM 1080 N N . LYS A 1 137 ? -0.627 2.269 -3.429 1.00 96.06 137 LYS A N 1
ATOM 1081 C CA . LYS A 1 137 ? -1.076 3.645 -3.143 1.00 96.06 137 LYS A CA 1
ATOM 1082 C C . LYS A 1 137 ? -2.485 3.941 -3.674 1.00 96.06 137 LYS A C 1
ATOM 1084 O O . LYS A 1 137 ? -3.292 4.511 -2.955 1.00 96.06 137 LYS A O 1
ATOM 1089 N N . SER A 1 138 ? -2.777 3.554 -4.921 1.00 95.75 138 SER A N 1
ATOM 1090 C CA . SER A 1 138 ? -4.110 3.750 -5.506 1.00 95.75 138 SER A CA 1
ATOM 1091 C C . SER A 1 138 ? -5.183 2.966 -4.759 1.00 95.75 138 SER A C 1
ATOM 1093 O O . SER A 1 138 ? -6.225 3.532 -4.467 1.00 95.75 138 SER A O 1
ATOM 1095 N N . GLU A 1 139 ? -4.889 1.711 -4.416 1.00 97.75 139 GLU A N 1
ATOM 1096 C CA . GLU A 1 139 ? -5.803 0.799 -3.727 1.00 97.75 139 GLU A CA 1
ATOM 1097 C C . GLU A 1 139 ? -6.103 1.289 -2.300 1.00 97.75 139 GLU A C 1
ATOM 1099 O O . GLU A 1 139 ? -7.254 1.271 -1.887 1.00 97.75 139 GLU A O 1
ATOM 1104 N N . ALA A 1 140 ? -5.098 1.796 -1.575 1.00 97.81 140 ALA A N 1
ATOM 1105 C CA . ALA A 1 140 ? -5.281 2.383 -0.246 1.00 97.81 140 ALA A CA 1
ATOM 1106 C C . ALA A 1 140 ? -6.136 3.663 -0.288 1.00 97.81 140 ALA A C 1
ATOM 1108 O O . ALA A 1 140 ? -7.004 3.855 0.557 1.00 97.81 140 ALA A O 1
ATOM 1109 N N . CYS A 1 141 ? -5.926 4.529 -1.286 1.00 96.94 141 CYS A N 1
ATOM 1110 C CA . CYS A 1 141 ? -6.731 5.741 -1.476 1.00 96.94 141 CYS A CA 1
ATOM 1111 C C . CYS A 1 141 ? -8.186 5.448 -1.862 1.00 96.94 141 CYS A C 1
ATOM 1113 O O . CYS A 1 141 ? -9.086 6.180 -1.461 1.00 96.94 141 CYS A O 1
ATOM 1115 N N . SER A 1 142 ? -8.401 4.414 -2.675 1.00 96.69 142 SER A N 1
ATOM 1116 C CA . SER A 1 142 ? -9.717 3.999 -3.161 1.00 96.69 142 SER A CA 1
ATOM 1117 C C . SER A 1 142 ? -10.329 2.880 -2.329 1.00 96.69 142 SER A C 1
ATOM 1119 O O . SER A 1 142 ? -11.123 2.112 -2.858 1.00 96.69 142 SER A O 1
ATOM 1121 N N . PHE A 1 143 ? -9.885 2.690 -1.089 1.00 98.25 143 PHE A N 1
ATOM 1122 C CA . PHE A 1 143 ? -10.458 1.662 -0.234 1.00 98.25 143 PHE A CA 1
ATOM 1123 C C . PHE A 1 143 ? -11.895 2.052 0.125 1.00 98.25 143 PHE A C 1
ATOM 1125 O O . PHE A 1 143 ? -12.170 3.226 0.389 1.00 98.25 143 PHE A O 1
ATOM 1132 N N . THR A 1 144 ? -12.805 1.087 0.106 1.00 97.69 144 THR A N 1
ATOM 1133 C CA . THR A 1 144 ? -14.255 1.307 0.195 1.00 97.69 144 THR A CA 1
ATOM 1134 C C . THR A 1 144 ? -14.856 0.616 1.412 1.00 97.69 144 THR A C 1
ATOM 1136 O O . THR A 1 144 ? -14.215 -0.234 2.040 1.00 97.69 144 THR A O 1
ATOM 1139 N N . GLN A 1 145 ? -16.095 0.981 1.742 1.00 97.25 145 GLN A N 1
ATOM 1140 C CA . GLN A 1 145 ? -16.882 0.282 2.752 1.00 97.25 145 GLN A CA 1
ATOM 1141 C C . GLN A 1 145 ? -17.133 -1.173 2.337 1.00 97.25 145 GLN A C 1
ATOM 1143 O O . GLN A 1 145 ? -16.934 -2.080 3.134 1.00 97.25 145 GLN A O 1
ATOM 1148 N N . GLU A 1 146 ? -17.450 -1.421 1.068 1.00 97.69 146 GLU A N 1
ATOM 1149 C CA . GLU A 1 146 ? -17.757 -2.759 0.558 1.00 97.69 146 GLU A CA 1
ATOM 1150 C C . GLU A 1 146 ? -16.536 -3.688 0.608 1.00 97.69 146 GLU A C 1
ATOM 1152 O O . GLU A 1 146 ? -16.661 -4.882 0.884 1.00 97.69 146 GLU A O 1
ATOM 1157 N N . ALA A 1 147 ? -15.329 -3.151 0.394 1.00 98.00 147 ALA A N 1
ATOM 1158 C CA . ALA A 1 147 ? -14.100 -3.912 0.601 1.00 98.00 147 ALA A CA 1
ATOM 1159 C C . ALA A 1 147 ? -13.914 -4.289 2.077 1.00 98.00 147 ALA A C 1
ATOM 1161 O O . ALA A 1 147 ? -13.542 -5.426 2.368 1.00 98.00 147 ALA A O 1
ATOM 1162 N N . LEU A 1 148 ? -14.195 -3.368 3.006 1.00 98.19 148 LEU A N 1
ATOM 1163 C CA . LEU A 1 148 ? -14.113 -3.626 4.446 1.00 98.19 148 LEU A CA 1
ATOM 1164 C C . LEU A 1 148 ? -15.154 -4.654 4.915 1.00 98.19 148 LEU A C 1
ATOM 1166 O O . LEU A 1 148 ? -14.839 -5.523 5.730 1.00 98.19 148 LEU A O 1
ATOM 1170 N N . ASP A 1 149 ? -16.369 -4.576 4.382 1.00 97.44 149 ASP A N 1
ATOM 1171 C CA . ASP A 1 149 ? -17.477 -5.464 4.733 1.00 97.44 149 ASP A CA 1
ATOM 1172 C C . ASP A 1 149 ? -17.267 -6.886 4.190 1.00 97.44 149 ASP A C 1
ATOM 1174 O O . ASP A 1 149 ? -17.754 -7.849 4.776 1.00 97.44 149 ASP A O 1
ATOM 1178 N N . SER A 1 150 ? -16.452 -7.046 3.138 1.00 97.44 150 SER A N 1
ATOM 1179 C CA . SER A 1 150 ? -16.040 -8.360 2.617 1.00 97.44 150 SER A CA 1
ATOM 1180 C C . SER A 1 150 ? -15.085 -9.142 3.534 1.00 97.44 150 SER A C 1
ATOM 1182 O O . SER A 1 150 ? -14.664 -10.240 3.176 1.00 97.44 150 SER A O 1
ATOM 1184 N N . ALA A 1 151 ? -14.698 -8.585 4.688 1.00 97.00 151 ALA A N 1
ATOM 1185 C CA . ALA A 1 151 ? -13.709 -9.185 5.575 1.00 97.00 151 ALA A CA 1
ATOM 1186 C C . ALA A 1 151 ? -14.219 -10.442 6.292 1.00 97.00 151 ALA A C 1
ATOM 1188 O O . ALA A 1 151 ? -15.099 -10.365 7.154 1.00 97.00 151 ALA A O 1
ATOM 1189 N N . ILE A 1 152 ? -13.571 -11.577 6.023 1.00 95.00 152 ILE A N 1
ATOM 1190 C CA . ILE A 1 152 ? -13.882 -12.888 6.609 1.00 95.00 152 ILE A CA 1
ATOM 1191 C C . ILE A 1 152 ? -12.670 -13.375 7.419 1.00 95.00 152 ILE A C 1
ATOM 1193 O O . ILE A 1 152 ? -11.542 -13.271 6.930 1.00 95.00 152 ILE A O 1
ATOM 1197 N N . PRO A 1 153 ? -12.849 -13.869 8.660 1.00 93.94 153 PRO A N 1
ATOM 1198 C CA . PRO A 1 153 ? -11.739 -14.387 9.454 1.00 93.94 153 PRO A CA 1
ATOM 1199 C C . PRO A 1 153 ? -11.128 -15.637 8.809 1.00 93.94 153 PRO A C 1
ATOM 1201 O O . PRO A 1 153 ? -11.840 -16.470 8.257 1.00 93.94 153 PRO A O 1
ATOM 1204 N N . THR A 1 154 ? -9.807 -15.785 8.903 1.00 88.44 154 THR A N 1
ATOM 1205 C CA . THR A 1 154 ? -9.085 -16.940 8.334 1.00 88.44 154 THR A CA 1
ATOM 1206 C C . THR A 1 154 ? -9.149 -18.191 9.206 1.00 88.44 154 THR A C 1
ATOM 1208 O O . THR A 1 154 ? -8.871 -19.286 8.728 1.00 88.44 154 THR A O 1
ATOM 1211 N N . SER A 1 155 ? -9.456 -18.026 10.492 1.00 86.38 155 SER A N 1
ATOM 1212 C CA . SER A 1 155 ? -9.555 -19.091 11.490 1.00 86.38 155 SER A CA 1
ATOM 1213 C C . SER A 1 155 ? -10.519 -18.691 12.610 1.00 86.38 155 SER A C 1
ATOM 1215 O O . SER A 1 155 ? -10.878 -17.515 12.743 1.00 86.38 155 SER A O 1
ATOM 1217 N N . ASP A 1 156 ? -10.890 -19.653 13.456 1.00 83.31 156 ASP A N 1
ATOM 1218 C CA . ASP A 1 156 ? -11.782 -19.431 14.604 1.00 83.31 156 ASP A CA 1
ATOM 1219 C C . ASP A 1 156 ? -11.201 -18.468 15.648 1.00 83.31 156 ASP A C 1
ATOM 1221 O O . ASP A 1 156 ? -11.946 -17.759 16.323 1.00 83.31 156 ASP A O 1
ATOM 1225 N N . GLU A 1 157 ? -9.873 -18.369 15.730 1.00 82.94 157 GLU A N 1
ATOM 1226 C CA . GLU A 1 157 ? -9.169 -17.417 16.600 1.00 82.94 157 GLU A CA 1
ATOM 1227 C C . GLU A 1 157 ? -9.306 -15.960 16.122 1.00 82.94 157 GLU A C 1
ATOM 1229 O O . GLU A 1 157 ? -8.994 -15.028 16.863 1.00 82.94 157 GLU A O 1
ATOM 1234 N N . ARG A 1 158 ? -9.760 -15.743 14.876 1.00 89.62 158 ARG A N 1
ATOM 1235 C CA . ARG A 1 158 ? -10.024 -14.426 14.265 1.00 89.62 158 ARG A CA 1
ATOM 1236 C C . ARG A 1 158 ? -8.860 -13.437 14.369 1.00 89.62 158 ARG A C 1
ATOM 1238 O O . ARG A 1 158 ? -9.081 -12.228 14.434 1.00 89.62 158 ARG A O 1
ATOM 1245 N N . THR A 1 159 ? -7.624 -13.930 14.357 1.00 87.31 159 THR A N 1
ATOM 1246 C CA . THR A 1 159 ? -6.405 -13.107 14.442 1.00 87.31 159 THR A CA 1
ATOM 1247 C C . THR A 1 159 ? -6.079 -12.407 13.123 1.00 87.31 159 THR A C 1
ATOM 1249 O O . THR A 1 159 ? -5.484 -11.323 13.116 1.00 87.31 159 THR A O 1
ATOM 1252 N N . ARG A 1 160 ? -6.508 -12.992 11.999 1.00 91.19 160 ARG A N 1
ATOM 1253 C CA . ARG A 1 160 ? -6.361 -12.452 10.645 1.00 91.19 160 ARG A CA 1
ATOM 1254 C C . ARG A 1 160 ? -7.650 -12.593 9.844 1.00 91.19 160 ARG A C 1
ATOM 1256 O O . ARG A 1 160 ? -8.505 -13.427 10.140 1.00 91.19 160 ARG A O 1
ATOM 1263 N N . TYR A 1 161 ? -7.776 -11.734 8.841 1.00 95.06 161 TYR A N 1
ATOM 1264 C CA . TYR A 1 161 ? -8.918 -11.646 7.944 1.00 95.06 161 TYR A CA 1
ATOM 1265 C C . TYR A 1 161 ? -8.446 -11.617 6.497 1.00 95.06 161 TYR A C 1
ATOM 1267 O O . TYR A 1 161 ? -7.413 -11.017 6.187 1.00 95.06 161 TYR A O 1
ATOM 1275 N N . ILE A 1 162 ? -9.248 -12.211 5.620 1.00 95.94 162 ILE A N 1
ATOM 1276 C CA . ILE A 1 162 ? -9.144 -12.069 4.171 1.00 95.94 162 ILE A CA 1
ATOM 1277 C C . ILE A 1 162 ? -10.213 -11.087 3.694 1.00 95.94 162 ILE A C 1
ATOM 1279 O O . ILE A 1 162 ? -11.346 -11.121 4.171 1.00 95.94 162 ILE A O 1
ATOM 1283 N N . LEU A 1 163 ? -9.842 -10.204 2.767 1.00 97.06 163 LEU A N 1
ATOM 1284 C CA . LEU A 1 163 ? -10.722 -9.200 2.171 1.00 97.06 163 LEU A CA 1
ATOM 1285 C C . LEU A 1 163 ? -10.574 -9.207 0.656 1.00 97.06 163 LEU A C 1
ATOM 1287 O O . LEU A 1 163 ? -9.468 -9.372 0.135 1.00 97.06 163 LEU A O 1
ATOM 1291 N N . THR A 1 164 ? -11.666 -8.932 -0.051 1.00 97.38 164 THR A N 1
ATOM 1292 C CA . THR A 1 164 ? -11.648 -8.783 -1.507 1.00 97.38 164 THR A CA 1
ATOM 1293 C C . THR A 1 164 ? -11.384 -7.332 -1.898 1.00 97.38 164 THR A C 1
ATOM 1295 O O . THR A 1 164 ? -12.127 -6.418 -1.538 1.00 97.38 164 THR A O 1
ATOM 1298 N N . VAL A 1 165 ? -10.353 -7.113 -2.715 1.00 97.25 165 VAL A N 1
ATOM 1299 C CA . VAL A 1 165 ? -10.069 -5.810 -3.325 1.00 97.25 165 VAL A CA 1
ATOM 1300 C C . VAL A 1 165 ? -10.074 -5.911 -4.843 1.00 97.25 165 VAL A C 1
ATOM 1302 O O . VAL A 1 165 ? -9.422 -6.771 -5.439 1.00 97.25 165 VAL A O 1
ATOM 1305 N N . GLY A 1 166 ? -10.794 -5.000 -5.483 1.00 95.75 166 GLY A N 1
ATOM 1306 C CA . GLY A 1 166 ? -10.873 -4.903 -6.932 1.00 95.75 166 GLY A CA 1
ATOM 1307 C C . GLY A 1 166 ? -12.172 -4.259 -7.388 1.00 95.75 166 GLY A C 1
ATOM 1308 O O . GLY A 1 166 ? -12.890 -3.676 -6.573 1.00 95.75 166 GLY A O 1
ATOM 1309 N N . PRO A 1 167 ? -12.493 -4.376 -8.684 1.00 94.25 167 PRO A N 1
ATOM 1310 C CA . PRO A 1 167 ? -13.698 -3.782 -9.252 1.00 94.25 167 PRO A CA 1
ATOM 1311 C C . PRO A 1 167 ? -14.989 -4.215 -8.571 1.00 94.25 167 PRO A C 1
ATOM 1313 O O . PRO A 1 167 ? -15.894 -3.400 -8.458 1.00 94.25 167 PRO A O 1
ATOM 1316 N N . SER A 1 168 ? -15.068 -5.456 -8.075 1.00 95.44 168 SER A N 1
ATOM 1317 C CA . SER A 1 168 ? -16.273 -5.938 -7.386 1.00 95.44 168 SER A CA 1
ATOM 1318 C C . SER A 1 168 ? -16.552 -5.215 -6.070 1.00 95.44 168 SER A C 1
ATOM 1320 O O . SER A 1 168 ? -17.689 -5.234 -5.610 1.00 95.44 168 SER A O 1
ATOM 1322 N N . THR A 1 169 ? -15.535 -4.589 -5.474 1.00 96.62 169 THR A N 1
ATOM 1323 C CA . THR A 1 169 ? -15.641 -3.796 -4.244 1.00 96.62 169 THR A CA 1
ATOM 1324 C C . THR A 1 169 ? -15.340 -2.314 -4.479 1.00 96.62 169 THR A C 1
ATOM 1326 O O . THR A 1 169 ? -15.191 -1.565 -3.524 1.00 96.62 169 THR A O 1
ATOM 1329 N N . GLY A 1 170 ? -15.219 -1.861 -5.731 1.00 94.25 170 GLY A N 1
ATOM 1330 C CA . GLY A 1 170 ? -14.924 -0.460 -6.059 1.00 94.25 170 GLY A CA 1
ATOM 1331 C C . GLY A 1 170 ? -13.482 -0.008 -5.793 1.00 94.25 170 GLY A C 1
ATOM 1332 O O . GLY A 1 170 ? -13.176 1.178 -5.917 1.00 94.25 170 GLY A O 1
ATOM 1333 N N . VAL A 1 171 ? -12.570 -0.927 -5.458 1.00 97.00 171 VAL A N 1
ATOM 1334 C CA . VAL A 1 171 ? -11.156 -0.605 -5.216 1.00 97.00 171 VAL A CA 1
ATOM 1335 C C . VAL A 1 171 ? -10.376 -0.595 -6.533 1.00 97.00 171 VAL A C 1
ATOM 1337 O O . VAL A 1 171 ? -10.343 -1.580 -7.273 1.00 97.00 171 VAL A O 1
ATOM 1340 N N . ASN A 1 172 ? -9.657 0.500 -6.794 1.00 94.00 172 ASN A N 1
ATOM 1341 C CA . ASN A 1 172 ? -8.866 0.726 -8.005 1.00 94.00 172 ASN A CA 1
ATOM 1342 C C . ASN A 1 172 ? -7.566 -0.091 -8.009 1.00 94.00 172 ASN A C 1
ATOM 1344 O O . ASN A 1 172 ? -6.465 0.414 -7.731 1.00 94.00 172 ASN A O 1
ATOM 1348 N N . THR A 1 173 ? -7.690 -1.369 -8.356 1.00 92.94 173 THR A N 1
ATOM 1349 C CA . THR A 1 173 ? -6.558 -2.279 -8.523 1.00 92.94 173 THR A CA 1
ATOM 1350 C C . THR A 1 173 ? -5.921 -2.157 -9.903 1.00 92.94 173 THR A C 1
ATOM 1352 O O . THR A 1 173 ? -6.518 -1.746 -10.902 1.00 92.94 173 THR A O 1
ATOM 1355 N N . LYS A 1 174 ? -4.648 -2.550 -9.980 1.00 85.12 174 LYS A N 1
ATOM 1356 C CA . LYS A 1 174 ? -3.918 -2.567 -11.249 1.00 85.12 174 LYS A CA 1
ATOM 1357 C C . LYS A 1 174 ? -4.580 -3.546 -12.229 1.00 85.12 174 LYS A C 1
ATOM 1359 O O . LYS A 1 174 ? -4.743 -4.719 -11.902 1.00 85.12 174 LYS A O 1
ATOM 1364 N N . TYR A 1 175 ? -4.860 -3.078 -13.447 1.00 82.50 175 TYR A N 1
ATOM 1365 C CA . TYR A 1 175 ? -5.542 -3.835 -14.509 1.00 82.50 175 TYR A CA 1
ATOM 1366 C C . TYR A 1 175 ? -6.975 -4.266 -14.175 1.00 82.50 175 TYR A C 1
ATOM 1368 O O . TYR A 1 175 ? -7.465 -5.199 -14.805 1.00 82.50 175 TYR A O 1
ATOM 1376 N N . ASN A 1 176 ? -7.633 -3.610 -13.211 1.00 85.25 176 ASN A N 1
ATOM 1377 C CA . ASN A 1 176 ? -9.032 -3.885 -12.882 1.00 85.25 176 ASN A CA 1
ATOM 1378 C C . ASN A 1 176 ? -9.260 -5.364 -12.500 1.00 85.25 176 ASN A C 1
ATOM 1380 O O . ASN A 1 176 ? -10.174 -6.019 -12.991 1.00 85.25 176 ASN A O 1
ATOM 1384 N N . LYS A 1 177 ? -8.367 -5.925 -11.674 1.00 88.81 177 LYS A N 1
ATOM 1385 C CA . LYS A 1 177 ? -8.425 -7.330 -11.250 1.00 88.81 177 LYS A CA 1
ATOM 1386 C C . LYS A 1 177 ? -8.844 -7.449 -9.794 1.00 88.81 177 LYS A C 1
ATOM 1388 O O . LYS A 1 177 ? -8.276 -6.764 -8.941 1.00 88.81 177 LYS A O 1
ATOM 1393 N N . ASN A 1 178 ? -9.759 -8.370 -9.518 1.00 93.00 178 ASN A N 1
ATOM 1394 C CA . ASN A 1 178 ? -10.037 -8.804 -8.156 1.00 93.00 178 ASN A CA 1
ATOM 1395 C C . ASN A 1 178 ? -8.863 -9.623 -7.618 1.00 93.00 178 ASN A C 1
ATOM 1397 O O . ASN A 1 178 ? -8.231 -10.389 -8.351 1.00 93.00 178 ASN A O 1
ATOM 1401 N N . ARG A 1 179 ? -8.572 -9.437 -6.336 1.00 94.38 179 ARG A N 1
ATOM 1402 C CA . ARG A 1 179 ? -7.641 -10.256 -5.568 1.00 94.38 179 ARG A CA 1
ATOM 1403 C C . ARG A 1 179 ? -8.024 -10.208 -4.101 1.00 94.38 179 ARG A C 1
ATOM 1405 O O . ARG A 1 179 ? -8.639 -9.245 -3.645 1.00 94.38 179 ARG A O 1
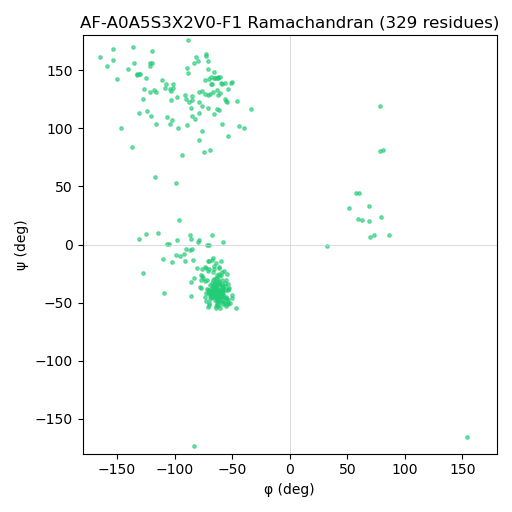ATOM 1412 N N . GLU A 1 180 ? -7.575 -11.207 -3.373 1.00 95.25 180 GLU A N 1
ATOM 1413 C CA . GLU A 1 180 ? -7.678 -11.221 -1.926 1.00 95.25 180 GLU A CA 1
ATOM 1414 C C . GLU A 1 180 ? -6.452 -10.547 -1.305 1.00 95.25 180 GLU A C 1
ATOM 1416 O O . GLU A 1 180 ? -5.350 -10.571 -1.864 1.00 95.25 180 GLU A O 1
ATOM 1421 N N . ILE A 1 181 ? -6.655 -9.895 -0.167 1.00 96.31 181 ILE A N 1
ATOM 1422 C CA . ILE A 1 181 ? -5.594 -9.427 0.725 1.00 96.31 181 ILE A CA 1
ATOM 1423 C C . ILE A 1 181 ? -5.796 -10.051 2.093 1.00 96.31 181 ILE A C 1
ATOM 1425 O O . ILE A 1 181 ? -6.924 -10.338 2.483 1.00 96.31 181 ILE A O 1
ATOM 1429 N N . GLU A 1 182 ? -4.706 -10.198 2.830 1.00 94.69 182 GLU A N 1
ATOM 1430 C CA . GLU A 1 182 ? -4.734 -10.593 4.230 1.00 94.69 182 GLU A CA 1
ATOM 1431 C C . GLU A 1 182 ? -4.390 -9.383 5.109 1.00 94.69 182 GLU A C 1
ATOM 1433 O O . GLU A 1 182 ? -3.471 -8.620 4.794 1.00 94.69 182 GLU A O 1
ATOM 1438 N N . ALA A 1 183 ? -5.111 -9.216 6.215 1.00 94.12 183 ALA A N 1
ATOM 1439 C CA . ALA A 1 183 ? -4.864 -8.179 7.210 1.00 94.12 183 ALA A CA 1
ATOM 1440 C C . ALA A 1 183 ? -5.061 -8.716 8.634 1.00 94.12 183 ALA A C 1
ATOM 1442 O O . ALA A 1 183 ? -5.867 -9.617 8.872 1.00 94.12 183 ALA A O 1
ATOM 1443 N N . SER A 1 184 ? -4.343 -8.142 9.603 1.00 92.38 184 SER A N 1
ATOM 1444 C CA . SER A 1 184 ? -4.524 -8.474 11.017 1.00 92.38 184 SER A CA 1
ATOM 1445 C C . SER A 1 184 ? -5.854 -7.943 11.559 1.00 92.38 184 SER A C 1
ATOM 1447 O O . SER A 1 184 ? -6.363 -6.907 11.120 1.00 92.38 184 SER A O 1
ATOM 1449 N N . ALA A 1 185 ? -6.407 -8.633 12.560 1.00 91.75 185 ALA A N 1
ATOM 1450 C CA . ALA A 1 185 ? -7.641 -8.233 13.236 1.00 91.75 185 ALA A CA 1
ATOM 1451 C C . ALA A 1 185 ? -7.581 -6.793 13.756 1.00 91.75 185 ALA A C 1
ATOM 1453 O O . ALA A 1 185 ? -8.542 -6.044 13.612 1.00 91.75 185 ALA A O 1
ATOM 1454 N N . THR A 1 186 ? -6.422 -6.379 14.282 1.00 92.19 186 THR A N 1
ATOM 1455 C CA . THR A 1 186 ? -6.178 -5.005 14.736 1.00 92.19 186 THR A CA 1
ATOM 1456 C C . THR A 1 186 ? -6.497 -3.984 13.645 1.00 92.19 186 THR A C 1
ATOM 1458 O O . THR A 1 186 ? -7.234 -3.031 13.899 1.00 92.19 186 THR A O 1
ATOM 1461 N N . LEU A 1 187 ? -5.956 -4.167 12.434 1.00 95.31 187 LEU A N 1
ATOM 1462 C CA . LEU A 1 187 ? -6.184 -3.233 11.333 1.00 95.31 187 LEU A CA 1
ATOM 1463 C C . LEU A 1 187 ? -7.666 -3.205 10.942 1.00 95.31 187 LEU A C 1
ATOM 1465 O O . LEU A 1 187 ? -8.229 -2.127 10.765 1.00 95.31 187 LEU A O 1
ATOM 1469 N N . ILE A 1 188 ? -8.309 -4.372 10.857 1.00 96.25 188 ILE A N 1
ATOM 1470 C CA . ILE A 1 188 ? -9.729 -4.468 10.494 1.00 96.25 188 ILE A CA 1
ATOM 1471 C C . ILE A 1 188 ? -10.625 -3.786 11.521 1.00 96.25 188 ILE A C 1
ATOM 1473 O O . ILE A 1 188 ? -11.488 -2.996 11.138 1.00 96.25 188 ILE A O 1
ATOM 1477 N N . CYS A 1 189 ? -10.396 -4.020 12.812 1.00 94.94 189 CYS A N 1
ATOM 1478 C CA . CYS A 1 189 ? -11.131 -3.336 13.870 1.00 94.94 189 CYS A CA 1
ATOM 1479 C C . CYS A 1 189 ? -10.948 -1.818 13.770 1.00 94.94 189 CYS A C 1
ATOM 1481 O O . CYS A 1 189 ? -11.933 -1.094 13.792 1.00 94.94 189 CYS A O 1
ATOM 1483 N N . LYS A 1 190 ? -9.725 -1.325 13.538 1.00 95.56 190 LYS A N 1
ATOM 1484 C CA . LYS A 1 190 ? -9.480 0.120 13.406 1.00 95.56 190 LYS A CA 1
ATOM 1485 C C . LYS A 1 190 ? -10.143 0.755 12.188 1.00 95.56 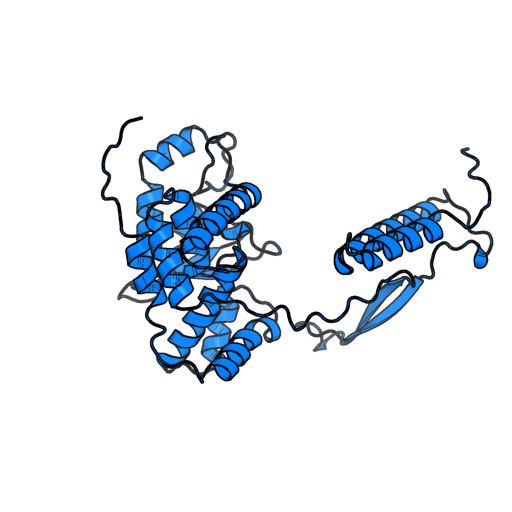190 LYS A C 1
ATOM 1487 O O . LYS A 1 190 ? -10.620 1.885 12.273 1.00 95.56 190 LYS A O 1
ATOM 1492 N N . LEU A 1 191 ? -10.202 0.043 11.067 1.00 97.81 191 LEU A N 1
ATOM 1493 C CA . LEU A 1 191 ? -10.938 0.505 9.890 1.00 97.81 191 LEU A CA 1
ATOM 1494 C C . LEU A 1 191 ? -12.445 0.548 10.165 1.00 97.81 191 LEU A C 1
ATOM 1496 O O . LEU A 1 191 ? -13.098 1.514 9.774 1.00 97.81 191 LEU A O 1
ATOM 1500 N N . ARG A 1 192 ? -12.984 -0.451 10.879 1.00 97.44 192 ARG A N 1
ATOM 1501 C CA . ARG A 1 192 ? -14.394 -0.487 11.298 1.00 97.44 192 ARG A CA 1
ATOM 1502 C C . ARG A 1 192 ? -14.722 0.642 12.271 1.00 97.44 192 ARG A C 1
ATOM 1504 O O . ARG A 1 192 ? -15.666 1.380 12.005 1.00 97.44 192 ARG A O 1
ATOM 1511 N N . ASP A 1 193 ? -13.902 0.854 13.299 1.00 96.75 193 ASP A N 1
ATOM 1512 C CA . ASP A 1 193 ? -14.043 1.966 14.248 1.00 96.75 193 ASP A CA 1
ATOM 1513 C C . ASP A 1 193 ? -14.098 3.312 13.509 1.00 96.75 193 ASP A C 1
ATOM 1515 O O . ASP A 1 193 ? -14.984 4.134 13.741 1.00 96.75 193 ASP A O 1
ATOM 1519 N N . TYR A 1 194 ? -13.181 3.525 12.558 1.00 97.56 194 TYR A N 1
ATOM 1520 C CA . TYR A 1 194 ? -13.172 4.730 11.733 1.00 97.56 194 TYR A CA 1
ATOM 1521 C C . TYR A 1 194 ? -14.413 4.839 10.835 1.00 97.56 194 TYR A C 1
ATOM 1523 O O . TYR A 1 194 ? -14.967 5.932 10.700 1.00 97.56 194 TYR A O 1
ATOM 1531 N N . SER A 1 195 ? -14.879 3.729 10.253 1.00 97.06 195 SER A N 1
ATOM 1532 C CA . SER A 1 195 ? -16.031 3.701 9.339 1.00 97.06 195 SER A CA 1
ATOM 1533 C C . SER A 1 195 ? -17.347 4.163 9.980 1.00 97.06 195 SER A C 1
ATOM 1535 O O . SER A 1 195 ? -18.222 4.691 9.291 1.00 97.06 195 SER A O 1
ATOM 1537 N N . ILE A 1 196 ? -17.467 4.036 11.301 1.00 96.44 196 ILE A N 1
ATOM 1538 C CA . ILE A 1 196 ? -18.637 4.488 12.067 1.00 96.44 196 ILE A CA 1
ATOM 1539 C C . ILE A 1 196 ? -18.365 5.757 12.883 1.00 96.44 196 ILE A C 1
ATOM 1541 O O . ILE A 1 196 ? -19.252 6.250 13.575 1.00 96.44 196 ILE A O 1
ATOM 1545 N N . SER A 1 197 ? -17.150 6.306 12.809 1.00 96.69 197 SER A N 1
ATOM 1546 C CA . SER A 1 197 ? -16.775 7.504 13.560 1.00 96.69 197 SER A CA 1
ATOM 1547 C C . SER A 1 197 ? -17.563 8.733 13.102 1.00 96.69 197 SER A C 1
ATOM 1549 O O . SER A 1 197 ? -17.770 8.948 11.904 1.00 96.69 197 SER A O 1
ATOM 1551 N N . GLU A 1 198 ? -17.922 9.613 14.041 1.00 96.12 198 GLU A N 1
ATOM 1552 C CA . GLU A 1 198 ? -18.616 10.873 13.731 1.00 96.12 198 GLU A CA 1
ATOM 1553 C C . GLU A 1 198 ? -17.829 11.713 12.712 1.00 96.12 198 GLU A C 1
ATOM 1555 O O . GLU A 1 198 ? -18.394 12.272 11.769 1.00 96.12 198 GLU A O 1
ATOM 1560 N N . ARG A 1 199 ? -16.496 11.736 12.847 1.00 94.44 199 ARG A N 1
ATOM 1561 C CA . ARG A 1 199 ? -15.583 12.388 11.902 1.00 94.44 199 ARG A CA 1
ATOM 1562 C C . ARG A 1 199 ? -15.801 11.901 10.470 1.00 94.44 199 ARG A C 1
ATOM 1564 O O . ARG A 1 199 ? -15.868 12.721 9.551 1.00 94.44 199 ARG A O 1
ATOM 1571 N N . ARG A 1 200 ? -15.886 10.584 10.262 1.00 95.56 200 ARG A N 1
ATOM 1572 C CA . ARG A 1 200 ? -16.098 10.001 8.933 1.00 95.56 200 ARG A CA 1
ATOM 1573 C C . ARG A 1 200 ? -17.528 10.229 8.456 1.00 95.56 200 ARG A C 1
ATOM 1575 O O . ARG A 1 200 ? -17.699 10.658 7.320 1.00 95.56 200 ARG A O 1
ATOM 1582 N N . LEU A 1 201 ? -18.535 10.074 9.316 1.00 95.06 201 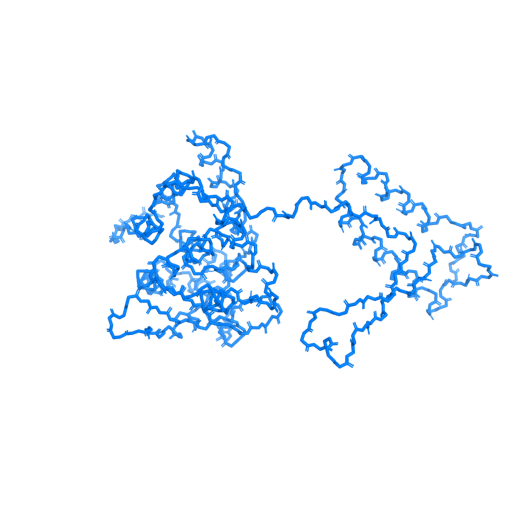LEU A N 1
ATOM 1583 C CA . LEU A 1 201 ? -19.938 10.343 8.970 1.00 95.06 201 LEU A CA 1
ATOM 1584 C C . LEU A 1 201 ? -20.162 11.799 8.515 1.00 95.06 201 LEU A C 1
ATOM 1586 O O . LEU A 1 201 ? -20.805 12.033 7.491 1.00 95.06 201 LEU A O 1
ATOM 1590 N N . LYS A 1 202 ? -19.537 12.781 9.180 1.00 94.88 202 LYS A N 1
ATOM 1591 C CA . LYS A 1 202 ? -19.525 14.195 8.747 1.00 94.88 202 LYS A CA 1
ATOM 1592 C C . LYS A 1 202 ? -18.928 14.383 7.349 1.00 94.88 202 LYS A C 1
ATOM 1594 O O . LYS A 1 202 ? -19.347 15.269 6.607 1.00 94.88 202 LYS A O 1
ATOM 1599 N N . LYS A 1 203 ? -17.938 13.573 6.966 1.00 94.38 203 LYS A N 1
ATOM 1600 C CA . LYS A 1 203 ? -17.347 13.610 5.620 1.00 94.38 203 LYS A CA 1
ATOM 1601 C C . LYS A 1 203 ? -18.220 12.915 4.578 1.00 94.38 203 LYS A C 1
ATOM 1603 O O . LYS A 1 203 ? -18.314 13.424 3.465 1.00 94.38 203 LYS A O 1
ATOM 1608 N N . VAL A 1 204 ? -18.894 11.821 4.938 1.00 94.00 204 VAL A N 1
ATOM 1609 C CA . VAL A 1 204 ? -19.880 11.142 4.076 1.00 94.00 204 VAL A CA 1
ATOM 1610 C C . VAL A 1 204 ? -21.013 12.097 3.694 1.00 94.00 204 VAL A C 1
ATOM 1612 O O . VAL A 1 204 ? -21.407 12.155 2.533 1.00 94.00 204 VAL A O 1
ATOM 1615 N N . GLN A 1 205 ? -21.474 12.940 4.623 1.00 92.88 205 GLN A N 1
ATOM 1616 C CA . GLN A 1 205 ? -22.480 13.971 4.330 1.00 92.88 205 GLN A CA 1
ATOM 1617 C C . GLN A 1 205 ? -22.016 15.002 3.286 1.00 92.88 205 GLN A C 1
ATOM 1619 O O . GLN A 1 205 ? -22.841 15.561 2.570 1.00 92.88 205 GLN A O 1
ATOM 1624 N N . LYS A 1 206 ? -20.702 15.233 3.165 1.00 92.25 206 LYS A N 1
ATOM 1625 C CA . LYS A 1 206 ? -20.108 16.143 2.173 1.00 92.25 206 LYS A CA 1
ATOM 1626 C C . LYS A 1 206 ? -19.833 15.467 0.829 1.00 92.25 206 LYS A C 1
ATOM 1628 O O . LYS A 1 206 ? -19.360 16.141 -0.084 1.00 92.25 206 LYS A O 1
ATOM 1633 N N . LEU A 1 207 ? -20.056 14.157 0.707 1.00 93.44 207 LEU A N 1
ATOM 1634 C CA . LEU A 1 207 ? -19.723 13.401 -0.495 1.00 93.44 207 LEU A CA 1
ATOM 1635 C C . LEU A 1 207 ? -20.540 13.913 -1.690 1.00 93.44 207 LEU A C 1
ATOM 1637 O O . LEU A 1 207 ? -21.766 13.824 -1.701 1.00 93.44 207 LEU A O 1
ATOM 1641 N N . LYS A 1 208 ? -19.847 14.450 -2.699 1.00 89.38 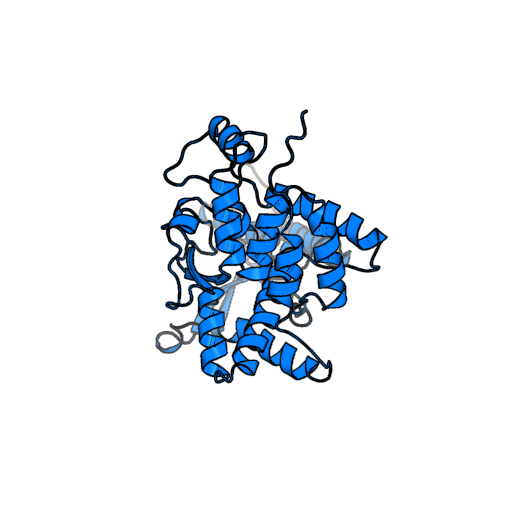208 LYS A N 1
ATOM 1642 C CA . LYS A 1 208 ? -20.463 15.097 -3.868 1.00 89.38 208 LYS A CA 1
ATOM 1643 C C . LYS A 1 208 ? -21.119 14.107 -4.818 1.00 89.38 208 LYS A C 1
ATOM 1645 O O . LYS A 1 208 ? -22.160 14.399 -5.393 1.00 89.38 208 LYS A O 1
ATOM 1650 N N . VAL A 1 209 ? -20.484 12.954 -5.001 1.00 84.81 209 VAL A N 1
ATOM 1651 C CA . VAL A 1 209 ? -20.951 11.894 -5.894 1.00 84.81 209 VAL A CA 1
ATOM 1652 C C . VAL A 1 209 ? -21.086 10.624 -5.077 1.00 84.81 209 VAL A C 1
ATOM 1654 O O . VAL A 1 209 ? -20.094 10.093 -4.579 1.00 84.81 209 VAL A O 1
ATOM 1657 N N . ARG A 1 210 ? -22.322 10.143 -4.950 1.00 83.69 210 ARG A N 1
ATOM 1658 C CA . ARG A 1 210 ? -22.614 8.827 -4.383 1.00 83.69 210 ARG A CA 1
ATOM 1659 C C . ARG A 1 210 ? -22.597 7.821 -5.526 1.00 83.69 210 ARG A C 1
ATOM 1661 O O . ARG A 1 210 ? -23.499 7.816 -6.358 1.00 83.69 210 ARG A O 1
ATOM 1668 N N . GLY A 1 211 ? -21.509 7.065 -5.618 1.00 82.69 211 GLY A N 1
ATOM 1669 C CA . GLY A 1 211 ? -21.387 5.961 -6.565 1.00 82.69 211 GLY A CA 1
ATOM 1670 C C . GLY A 1 211 ? -22.036 4.685 -6.031 1.00 82.69 211 GLY A C 1
ATOM 1671 O O . GLY A 1 211 ? -22.637 4.685 -4.960 1.00 82.69 211 GLY A O 1
ATOM 1672 N N . GLN A 1 212 ? -21.858 3.588 -6.769 1.00 89.06 212 GLN A N 1
ATOM 1673 C CA . GLN A 1 212 ? -22.229 2.245 -6.310 1.00 89.06 212 GLN A CA 1
ATOM 1674 C C . GLN A 1 212 ? -21.462 1.826 -5.047 1.00 89.06 212 GLN A C 1
ATOM 1676 O O . GLN A 1 212 ? -21.992 1.064 -4.249 1.00 89.06 212 GLN A O 1
ATOM 1681 N N . TYR A 1 213 ? -20.228 2.313 -4.901 1.00 93.94 213 TYR A N 1
ATOM 1682 C CA . TYR A 1 213 ? -19.324 1.968 -3.812 1.00 93.94 213 TYR A CA 1
ATOM 1683 C C . TYR A 1 213 ? -19.017 3.200 -2.967 1.00 93.94 213 TYR A C 1
ATOM 1685 O O . TYR A 1 213 ? -18.663 4.250 -3.519 1.00 93.94 213 TYR A O 1
ATOM 1693 N N . GLU A 1 214 ? -19.135 3.084 -1.646 1.00 95.56 214 GLU A N 1
ATOM 1694 C CA . GLU A 1 214 ? -18.858 4.181 -0.721 1.00 95.56 214 GLU A CA 1
ATOM 1695 C C . GLU A 1 214 ? -17.357 4.244 -0.371 1.00 95.56 214 GLU A C 1
ATOM 1697 O O . GLU A 1 214 ? -16.817 3.315 0.239 1.00 95.56 214 GLU A O 1
ATOM 1702 N N . PRO A 1 215 ? -16.642 5.338 -0.698 1.00 96.50 215 PRO A N 1
ATOM 1703 C CA . PRO A 1 215 ? -15.236 5.471 -0.336 1.00 96.50 215 PRO A CA 1
ATOM 1704 C C . PRO A 1 215 ? -15.053 5.568 1.181 1.00 96.50 215 PRO A C 1
ATOM 1706 O O . PRO A 1 215 ? -15.663 6.419 1.829 1.00 96.50 215 PRO A O 1
ATOM 1709 N N . LEU A 1 216 ? -14.129 4.783 1.741 1.00 97.38 216 LEU A N 1
ATOM 1710 C CA . LEU A 1 216 ? -13.819 4.847 3.168 1.00 97.38 216 LEU A CA 1
ATOM 1711 C C . LEU A 1 216 ? -13.121 6.171 3.517 1.00 97.38 216 LEU A C 1
ATOM 1713 O O . LEU A 1 216 ? -13.447 6.807 4.518 1.00 97.38 216 LEU A O 1
ATOM 1717 N N . PHE A 1 217 ? -12.180 6.616 2.674 1.00 97.06 217 PHE A N 1
ATOM 1718 C CA . PHE A 1 217 ? -11.399 7.835 2.900 1.00 97.06 217 PHE A CA 1
ATOM 1719 C C . PHE A 1 217 ? -11.872 8.994 2.028 1.00 97.06 217 PHE A C 1
ATOM 1721 O O . PHE A 1 217 ? -11.523 9.107 0.847 1.00 97.06 217 PHE A O 1
ATOM 1728 N N . ILE A 1 218 ? -12.592 9.923 2.649 1.00 95.12 218 ILE A N 1
ATOM 1729 C CA . ILE A 1 218 ? -13.154 11.100 1.985 1.00 95.12 218 ILE A CA 1
ATOM 1730 C C . ILE A 1 218 ? -12.314 12.344 2.319 1.00 95.12 218 ILE A C 1
ATOM 1732 O O . ILE A 1 218 ? -11.953 12.619 3.471 1.00 95.12 218 ILE A O 1
ATOM 1736 N N . SER A 1 219 ? -11.984 13.108 1.281 1.00 90.81 219 SER A N 1
ATOM 1737 C CA . SER A 1 219 ? -11.284 14.389 1.382 1.00 90.81 219 SER A CA 1
ATOM 1738 C C . SER A 1 219 ? -12.192 15.489 1.938 1.00 90.81 219 SER A C 1
ATOM 1740 O O . SER A 1 219 ? -13.417 15.403 1.890 1.00 90.81 219 SER A O 1
ATOM 1742 N N . GLN A 1 220 ? -11.595 16.583 2.411 1.00 86.81 220 GLN A N 1
ATOM 1743 C CA . GLN A 1 220 ? -12.343 17.749 2.901 1.00 86.81 220 GLN A CA 1
ATO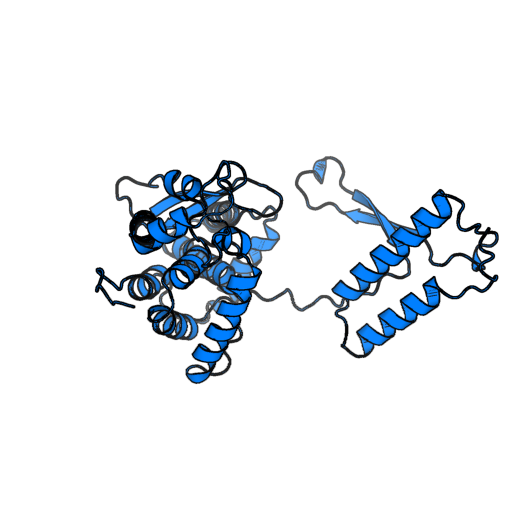M 1744 C C . GLN A 1 220 ? -13.272 18.381 1.851 1.00 86.81 220 GLN A C 1
ATOM 1746 O O . GLN A 1 220 ? -14.268 19.004 2.206 1.00 86.81 220 GLN A O 1
ATOM 1751 N N . TYR A 1 221 ? -12.970 18.178 0.565 1.00 87.50 221 TYR A N 1
ATOM 1752 C CA . TYR A 1 221 ? -13.748 18.687 -0.564 1.00 87.50 221 TYR A CA 1
ATOM 1753 C C . TYR A 1 221 ? -14.911 17.776 -0.973 1.00 87.50 221 TYR A C 1
ATOM 1755 O O . TYR A 1 221 ? -15.546 18.048 -1.994 1.00 87.50 221 TYR A O 1
ATOM 1763 N N . GLY A 1 222 ? -15.171 16.693 -0.230 1.00 89.94 222 GLY A N 1
ATOM 1764 C CA . GLY A 1 222 ? -16.295 15.801 -0.511 1.00 89.94 222 GLY A CA 1
ATOM 1765 C C . GLY A 1 222 ? -16.050 14.809 -1.646 1.00 89.94 222 GLY A C 1
ATOM 1766 O O . GLY A 1 222 ? -16.997 14.352 -2.274 1.00 89.94 222 GLY A O 1
ATOM 1767 N N . ASN A 1 223 ? -14.787 14.494 -1.939 1.00 92.25 223 ASN A N 1
ATOM 1768 C CA . ASN A 1 223 ? -14.399 13.504 -2.948 1.00 92.25 223 ASN A CA 1
ATOM 1769 C C . ASN A 1 223 ? -13.591 12.376 -2.306 1.00 92.25 223 ASN A C 1
ATOM 1771 O O . ASN A 1 223 ? -12.914 12.617 -1.302 1.00 92.25 223 ASN A O 1
ATOM 1775 N N . GLN A 1 224 ? -13.568 11.193 -2.924 1.00 94.00 224 GLN A N 1
ATOM 1776 C CA . GLN A 1 224 ? -12.611 10.140 -2.572 1.00 94.00 224 GLN A CA 1
ATOM 1777 C C . GLN A 1 224 ? -11.181 10.695 -2.555 1.00 94.00 224 GLN A C 1
ATOM 1779 O O . GLN A 1 224 ? -10.790 11.496 -3.410 1.00 94.00 224 GLN A O 1
ATOM 1784 N N . THR A 1 225 ? -10.392 10.273 -1.570 1.00 94.38 225 THR A N 1
ATOM 1785 C CA . THR A 1 225 ? -8.999 10.704 -1.450 1.00 94.38 225 THR A CA 1
ATOM 1786 C C . THR A 1 225 ? -8.205 10.290 -2.687 1.00 94.38 225 THR A C 1
ATOM 1788 O O . THR A 1 225 ? -8.256 9.143 -3.125 1.00 94.38 225 THR A O 1
ATOM 1791 N N . SER A 1 226 ? -7.460 11.230 -3.273 1.00 94.19 226 SER A N 1
ATOM 1792 C CA . SER A 1 226 ? -6.680 10.959 -4.481 1.00 94.19 226 SER A CA 1
ATOM 1793 C C . SER A 1 226 ? -5.262 10.462 -4.148 1.00 94.19 226 SER A C 1
ATOM 1795 O O . SER A 1 226 ? -4.670 10.884 -3.146 1.00 94.19 226 SER A O 1
ATOM 1797 N N . PRO A 1 227 ? -4.632 9.661 -5.029 1.00 95.25 227 PRO A N 1
ATOM 1798 C CA . PRO A 1 227 ? -3.225 9.275 -4.882 1.00 95.25 227 PRO A CA 1
ATOM 1799 C C . PRO A 1 227 ? -2.238 10.453 -4.916 1.00 95.25 227 PRO A C 1
ATOM 1801 O O . PRO A 1 227 ? -1.088 10.295 -4.488 1.00 95.25 227 PRO A O 1
ATOM 1804 N N . GLY A 1 228 ? -2.655 11.598 -5.469 1.00 94.06 228 GLY A N 1
ATOM 1805 C CA . GLY A 1 228 ? -1.896 12.849 -5.463 1.00 94.06 228 GLY A CA 1
ATOM 1806 C C . GLY A 1 228 ? -1.894 13.488 -4.078 1.00 94.06 228 GLY A C 1
ATOM 1807 O O . GLY A 1 228 ? -0.827 13.768 -3.542 1.00 94.06 228 GLY A O 1
ATOM 1808 N N . THR A 1 229 ? -3.070 13.598 -3.452 1.00 94.19 229 THR A N 1
ATOM 1809 C CA . THR A 1 229 ? -3.236 14.105 -2.079 1.00 94.19 229 THR A CA 1
ATOM 1810 C C . THR A 1 229 ? -2.429 13.280 -1.079 1.00 94.19 229 THR A C 1
ATOM 1812 O O . THR A 1 229 ? -1.664 13.836 -0.293 1.00 94.19 229 THR A O 1
ATOM 1815 N N . LEU A 1 230 ? -2.525 11.948 -1.156 1.00 96.12 230 LEU A N 1
ATOM 1816 C CA . LEU A 1 230 ? -1.728 11.064 -0.304 1.00 96.12 230 LEU A CA 1
ATOM 1817 C C . LEU A 1 230 ? -0.223 11.197 -0.586 1.00 96.12 230 LEU A C 1
ATOM 1819 O O . LEU A 1 230 ? 0.585 11.153 0.335 1.00 96.12 230 LEU A O 1
ATOM 1823 N N . GLY A 1 231 ? 0.169 11.386 -1.851 1.00 95.75 231 GLY A N 1
ATOM 1824 C CA . GLY A 1 231 ? 1.569 11.584 -2.238 1.00 95.75 231 GLY A CA 1
ATOM 1825 C C . GLY A 1 231 ? 2.173 12.896 -1.726 1.00 95.75 231 GLY A C 1
ATOM 1826 O O . GLY A 1 231 ? 3.335 12.907 -1.312 1.00 95.75 231 GLY A O 1
ATOM 1827 N N . ALA A 1 232 ? 1.389 13.976 -1.723 1.00 95.12 232 ALA A N 1
ATOM 1828 C CA . ALA A 1 232 ? 1.780 15.253 -1.137 1.00 95.12 232 ALA A CA 1
ATOM 1829 C C . ALA A 1 232 ? 1.969 15.108 0.378 1.00 95.12 232 ALA A C 1
ATOM 1831 O O . ALA A 1 232 ? 3.070 15.344 0.870 1.00 95.12 232 ALA A O 1
ATOM 1832 N N . ARG A 1 233 ? 0.966 14.564 1.088 1.00 96.25 233 ARG A N 1
ATOM 1833 C CA . ARG A 1 233 ? 1.065 14.334 2.539 1.00 96.25 233 ARG A CA 1
ATOM 1834 C C . ARG A 1 233 ? 2.226 13.411 2.906 1.00 96.25 233 ARG A C 1
ATOM 1836 O O . ARG A 1 233 ? 2.959 13.706 3.838 1.00 96.25 233 ARG A O 1
ATOM 1843 N N . TRP A 1 234 ? 2.454 12.345 2.133 1.00 97.12 234 TRP A N 1
ATOM 1844 C CA . TRP A 1 234 ? 3.624 11.476 2.297 1.00 97.12 234 TRP A CA 1
ATOM 1845 C C . TRP A 1 234 ? 4.944 12.238 2.162 1.00 97.12 234 TRP A C 1
ATOM 1847 O O . TRP A 1 234 ? 5.915 11.916 2.835 1.00 97.12 234 TRP A O 1
ATOM 1857 N N . SER A 1 235 ? 5.018 13.222 1.267 1.00 95.81 235 SER A N 1
ATOM 1858 C CA . SER A 1 235 ? 6.237 14.010 1.073 1.00 95.81 235 SER A CA 1
ATOM 1859 C C . SER A 1 235 ? 6.509 14.939 2.247 1.00 95.81 235 SER A C 1
ATOM 1861 O O . SER A 1 235 ? 7.660 15.035 2.660 1.00 95.81 235 SER A O 1
ATOM 1863 N N . ASP A 1 236 ? 5.474 15.547 2.820 1.00 95.81 236 ASP A N 1
ATOM 1864 C CA . ASP A 1 236 ? 5.614 16.372 4.022 1.00 95.81 236 ASP A CA 1
ATOM 1865 C C . ASP A 1 236 ? 5.950 15.522 5.248 1.00 95.81 236 ASP A C 1
ATOM 1867 O O . ASP A 1 236 ? 6.900 15.819 5.966 1.00 95.81 236 ASP A O 1
ATOM 1871 N N . PHE A 1 237 ? 5.268 14.389 5.413 1.00 96.56 237 PHE A N 1
ATOM 1872 C CA . PHE A 1 237 ? 5.560 13.423 6.468 1.00 96.56 237 PHE A CA 1
ATOM 1873 C C . PHE A 1 237 ? 7.001 12.893 6.394 1.00 96.56 237 PHE A C 1
ATOM 1875 O O . PHE A 1 237 ? 7.698 12.793 7.400 1.00 96.56 237 PHE A O 1
ATOM 1882 N N . ARG A 1 238 ? 7.504 12.620 5.183 1.00 95.31 238 ARG A N 1
ATOM 1883 C CA . ARG A 1 238 ? 8.903 12.222 4.972 1.00 95.31 238 ARG A CA 1
ATOM 1884 C C . ARG A 1 238 ? 9.883 13.319 5.382 1.00 95.31 238 ARG A C 1
ATOM 1886 O O . ARG A 1 238 ? 10.948 12.993 5.897 1.00 95.31 238 ARG A O 1
ATOM 1893 N N . LYS A 1 239 ? 9.567 14.595 5.130 1.00 93.75 239 LYS A N 1
ATOM 1894 C CA . LYS A 1 239 ? 10.407 15.719 5.579 1.00 93.75 239 LYS A CA 1
ATOM 1895 C C . LYS A 1 239 ? 10.458 15.770 7.103 1.00 93.75 239 LYS A C 1
ATOM 1897 O O . LYS A 1 239 ? 11.548 15.883 7.641 1.00 93.75 239 LYS A O 1
ATOM 1902 N N . ASP A 1 240 ? 9.318 15.602 7.775 1.00 93.50 240 ASP A N 1
ATOM 1903 C CA . ASP A 1 240 ? 9.267 15.580 9.242 1.00 93.50 240 ASP A CA 1
ATOM 1904 C C . ASP A 1 240 ? 10.060 14.408 9.844 1.00 93.50 240 ASP A C 1
ATOM 1906 O O . ASP A 1 240 ? 10.835 14.603 10.779 1.00 93.50 240 ASP A O 1
ATOM 1910 N N . ILE A 1 241 ? 9.960 13.200 9.275 1.00 94.31 241 ILE A N 1
ATOM 1911 C CA . ILE A 1 241 ? 10.800 12.073 9.718 1.00 94.31 241 ILE A CA 1
ATOM 1912 C C . ILE A 1 241 ? 12.288 12.391 9.534 1.00 94.31 241 ILE A C 1
ATOM 1914 O O . ILE A 1 241 ? 13.084 12.083 10.420 1.00 94.31 241 ILE A O 1
ATOM 1918 N N . ASN A 1 242 ? 12.667 13.025 8.419 1.00 92.56 242 ASN A N 1
ATOM 1919 C CA . ASN A 1 242 ? 14.062 13.384 8.148 1.00 92.56 242 ASN A CA 1
ATOM 1920 C C . ASN A 1 242 ? 14.642 14.407 9.137 1.00 92.56 242 ASN A C 1
ATOM 1922 O O . ASN A 1 242 ? 15.860 14.519 9.222 1.00 92.56 242 ASN A O 1
ATOM 1926 N N . CYS A 1 243 ? 13.810 15.109 9.913 1.00 90.62 243 CYS A N 1
ATOM 1927 C CA . CYS A 1 243 ? 14.279 15.942 11.022 1.00 90.62 243 CYS A CA 1
ATOM 1928 C C . CYS A 1 243 ? 14.762 15.115 12.229 1.00 90.62 243 CYS A C 1
ATOM 1930 O O . CYS A 1 243 ? 15.477 15.638 13.076 1.00 90.62 243 CYS A O 1
ATOM 1932 N N . THR A 1 244 ? 14.344 13.850 12.347 1.00 89.31 244 THR A N 1
ATOM 1933 C CA . THR A 1 244 ? 14.701 12.954 13.463 1.00 89.31 244 THR A CA 1
ATOM 1934 C C . THR A 1 244 ? 15.655 11.844 13.031 1.00 89.31 244 THR A C 1
ATOM 1936 O O . THR A 1 244 ? 16.588 11.518 13.756 1.00 89.31 244 THR A O 1
ATOM 1939 N N . LEU A 1 245 ? 15.420 11.253 11.860 1.00 86.50 245 LEU A N 1
ATOM 1940 C CA . LEU A 1 245 ? 16.230 10.180 11.300 1.00 86.50 245 LEU A CA 1
ATOM 1941 C C . LEU A 1 245 ? 16.783 10.630 9.953 1.00 86.50 245 LEU A C 1
ATOM 1943 O O . LEU A 1 245 ? 16.043 10.743 8.975 1.00 86.50 245 LEU A O 1
ATOM 1947 N N . ASN A 1 246 ? 18.093 10.855 9.902 1.00 83.25 246 ASN A N 1
ATOM 1948 C CA . ASN A 1 246 ? 18.755 11.278 8.678 1.00 83.25 246 ASN A CA 1
ATOM 1949 C C . ASN A 1 246 ? 18.543 10.242 7.565 1.00 83.25 246 ASN A C 1
ATOM 1951 O O . ASN A 1 246 ? 18.703 9.040 7.771 1.00 83.25 246 ASN A O 1
ATOM 1955 N N . ASN A 1 247 ? 18.276 10.732 6.353 1.00 82.62 247 ASN A N 1
ATOM 1956 C CA . ASN A 1 247 ? 18.259 9.932 5.128 1.00 82.62 247 ASN A CA 1
ATOM 1957 C C . ASN A 1 247 ? 17.098 8.916 5.021 1.00 82.62 247 ASN A C 1
ATOM 1959 O O . ASN A 1 247 ? 17.239 7.862 4.394 1.00 82.62 247 ASN A O 1
ATOM 1963 N N . PHE A 1 248 ? 15.924 9.240 5.573 1.00 89.19 248 PHE A N 1
ATOM 1964 C CA . PHE A 1 248 ? 14.679 8.496 5.358 1.00 89.19 248 PHE A CA 1
ATOM 1965 C C . PHE A 1 248 ? 14.180 8.685 3.908 1.00 89.19 248 PHE A C 1
ATOM 1967 O O . PHE A 1 248 ? 13.297 9.495 3.605 1.00 89.19 248 PHE A O 1
ATOM 1974 N N . ASN A 1 249 ? 14.767 7.918 2.986 1.00 89.31 249 ASN A N 1
ATOM 1975 C CA . ASN A 1 249 ? 14.520 7.974 1.540 1.00 89.31 249 ASN A CA 1
ATOM 1976 C C . ASN A 1 249 ? 13.550 6.885 1.066 1.00 89.31 249 ASN A C 1
ATOM 1978 O O . ASN A 1 249 ? 13.837 6.137 0.130 1.00 89.31 249 ASN A O 1
ATOM 1982 N N . TYR A 1 250 ? 12.384 6.804 1.706 1.00 91.94 250 TYR A N 1
ATOM 1983 C CA . TYR A 1 250 ? 11.336 5.855 1.331 1.00 91.94 250 TYR A CA 1
ATOM 1984 C C . TYR A 1 250 ? 10.190 6.543 0.582 1.00 91.94 250 TYR A C 1
ATOM 1986 O O . TYR A 1 250 ? 9.662 7.596 0.963 1.00 91.94 250 TYR A O 1
ATOM 1994 N N . SER A 1 251 ? 9.777 5.924 -0.515 1.00 93.38 251 SER A N 1
ATOM 1995 C CA . SER A 1 251 ? 8.535 6.234 -1.211 1.00 93.38 251 SER A CA 1
ATOM 1996 C C . SER A 1 251 ? 7.353 5.549 -0.520 1.00 93.38 251 SER A C 1
ATOM 1998 O O . SER A 1 251 ? 7.515 4.556 0.183 1.00 93.38 251 SER A O 1
ATOM 2000 N N . PHE A 1 252 ? 6.127 6.009 -0.784 1.00 95.00 252 PHE A N 1
ATOM 2001 C CA . PHE A 1 252 ? 4.933 5.328 -0.267 1.00 95.00 252 PHE A CA 1
ATOM 2002 C C . PHE A 1 252 ? 4.856 3.865 -0.746 1.00 95.00 252 PHE A C 1
ATOM 2004 O O . PHE A 1 252 ? 4.335 2.996 -0.055 1.00 95.00 252 PHE A O 1
ATOM 2011 N N . HIS A 1 253 ? 5.384 3.570 -1.940 1.00 92.25 253 HIS A N 1
ATOM 2012 C CA . HIS A 1 253 ? 5.381 2.210 -2.478 1.00 92.25 253 HIS A CA 1
ATOM 2013 C C . HIS A 1 253 ? 6.272 1.252 -1.674 1.00 92.25 253 HIS A C 1
ATOM 2015 O O . HIS A 1 253 ? 6.016 0.048 -1.663 1.00 92.25 253 HIS A O 1
ATOM 2021 N N . ASP A 1 254 ? 7.269 1.774 -0.961 1.00 93.50 254 ASP A N 1
ATOM 2022 C CA . ASP A 1 254 ? 8.171 0.968 -0.142 1.00 93.50 254 ASP A CA 1
ATOM 2023 C C . ASP A 1 254 ? 7.478 0.381 1.092 1.00 93.50 254 ASP A C 1
ATOM 2025 O O . ASP A 1 254 ? 7.890 -0.677 1.565 1.00 93.50 254 ASP A O 1
ATOM 2029 N N . LEU A 1 255 ? 6.350 0.953 1.540 1.00 95.75 255 LEU A N 1
ATOM 2030 C CA . LEU A 1 255 ? 5.498 0.334 2.566 1.00 95.75 255 LEU A CA 1
ATOM 2031 C C . LEU A 1 255 ? 5.019 -1.057 2.134 1.00 95.75 255 LEU A C 1
ATOM 2033 O O . LEU A 1 255 ? 5.088 -2.016 2.896 1.00 95.75 255 LEU A O 1
ATOM 2037 N N . ARG A 1 256 ? 4.618 -1.194 0.869 1.00 94.00 256 ARG A N 1
ATOM 2038 C CA . ARG A 1 256 ? 4.181 -2.474 0.306 1.00 94.00 256 ARG A CA 1
ATOM 2039 C C . ARG A 1 256 ? 5.337 -3.465 0.151 1.00 94.00 256 ARG A C 1
ATOM 2041 O O . ARG A 1 256 ? 5.141 -4.665 0.326 1.00 94.00 256 ARG A O 1
ATOM 2048 N N . SER A 1 257 ? 6.537 -2.988 -0.178 1.00 90.88 257 SER A N 1
ATOM 2049 C CA . SER A 1 257 ? 7.735 -3.841 -0.195 1.00 90.88 257 SER A CA 1
ATOM 2050 C C . SER A 1 257 ? 8.120 -4.298 1.213 1.00 90.88 257 SER A C 1
ATOM 2052 O O . SER A 1 257 ? 8.553 -5.437 1.387 1.00 90.88 257 SER A O 1
ATOM 2054 N N . THR A 1 258 ? 7.922 -3.434 2.210 1.00 92.50 258 THR A N 1
ATOM 2055 C CA . THR A 1 258 ? 8.111 -3.745 3.632 1.00 92.50 258 THR A CA 1
ATOM 2056 C C . THR A 1 258 ? 7.151 -4.832 4.081 1.00 92.50 258 THR A C 1
ATOM 2058 O O . THR A 1 258 ? 7.624 -5.865 4.540 1.00 92.50 258 THR A O 1
ATOM 2061 N N . TYR A 1 259 ? 5.845 -4.675 3.828 1.00 93.75 259 TYR A N 1
ATOM 2062 C CA . TYR A 1 259 ? 4.850 -5.725 4.068 1.00 93.75 259 TYR A CA 1
ATOM 2063 C C . TYR A 1 259 ? 5.315 -7.073 3.515 1.00 93.75 259 TYR A C 1
ATOM 2065 O O . TYR A 1 259 ? 5.412 -8.052 4.242 1.00 93.75 259 TYR A O 1
ATOM 2073 N N . ALA A 1 260 ? 5.660 -7.107 2.227 1.00 91.38 260 ALA A N 1
ATOM 2074 C CA . ALA A 1 260 ? 6.010 -8.345 1.551 1.00 91.38 260 ALA A CA 1
ATOM 2075 C C . ALA A 1 260 ? 7.257 -9.013 2.135 1.00 91.38 260 ALA A C 1
ATOM 2077 O O . ALA A 1 260 ? 7.306 -10.232 2.246 1.00 91.38 260 ALA A O 1
ATOM 2078 N N . THR A 1 261 ? 8.251 -8.215 2.524 1.00 88.94 261 THR A N 1
ATOM 2079 C CA . THR A 1 261 ? 9.496 -8.729 3.104 1.00 88.94 261 THR A CA 1
ATOM 2080 C C . THR A 1 261 ? 9.258 -9.306 4.495 1.00 88.94 261 THR A C 1
ATOM 2082 O O . THR A 1 261 ? 9.656 -10.437 4.756 1.00 88.94 261 THR A O 1
ATOM 2085 N N . TYR A 1 262 ? 8.588 -8.548 5.367 1.00 89.62 262 TYR A N 1
ATOM 2086 C CA . TYR A 1 262 ? 8.326 -8.955 6.748 1.00 89.62 262 TYR A CA 1
ATOM 2087 C C . TYR A 1 262 ? 7.349 -10.133 6.787 1.00 89.62 262 TYR A C 1
ATOM 2089 O O . TYR A 1 262 ? 7.634 -11.142 7.421 1.00 89.62 262 TYR A O 1
ATOM 2097 N N . ARG A 1 263 ? 6.261 -10.073 6.008 1.00 89.56 263 ARG A N 1
ATOM 2098 C CA . ARG A 1 263 ? 5.272 -11.153 5.956 1.00 89.56 263 ARG A CA 1
ATOM 2099 C C . ARG A 1 263 ? 5.858 -12.447 5.406 1.00 89.56 263 ARG A C 1
ATOM 2101 O O . ARG A 1 263 ? 5.560 -13.506 5.939 1.00 89.56 263 ARG A O 1
ATOM 2108 N N . LEU A 1 264 ? 6.692 -12.380 4.363 1.00 88.69 264 LEU A N 1
ATOM 2109 C CA . LEU A 1 264 ? 7.377 -13.569 3.851 1.00 88.69 264 LEU A CA 1
ATOM 2110 C C . LEU A 1 264 ? 8.247 -14.212 4.930 1.00 88.69 264 LEU A C 1
ATOM 2112 O O . LEU A 1 264 ? 8.240 -15.430 5.054 1.00 88.69 264 LEU A O 1
ATOM 2116 N N . ASN A 1 265 ? 8.973 -13.397 5.697 1.00 85.12 265 ASN A N 1
ATOM 2117 C CA . ASN A 1 265 ? 9.788 -13.893 6.793 1.00 85.12 265 ASN A CA 1
ATOM 2118 C C . ASN A 1 265 ? 8.928 -14.571 7.867 1.00 85.12 265 ASN A C 1
ATOM 2120 O O . ASN A 1 265 ? 9.222 -15.700 8.229 1.00 85.12 265 ASN A O 1
ATOM 2124 N N . ASP A 1 266 ? 7.828 -13.946 8.296 1.00 86.00 266 ASP A N 1
ATOM 2125 C CA . ASP A 1 266 ? 6.920 -14.531 9.293 1.00 86.00 266 ASP A CA 1
ATOM 2126 C C . ASP A 1 266 ? 6.351 -15.888 8.849 1.00 86.00 266 ASP A C 1
ATOM 2128 O O . ASP A 1 266 ? 6.211 -16.796 9.663 1.00 86.00 266 ASP A O 1
ATOM 2132 N N . LEU A 1 267 ? 6.021 -16.046 7.560 1.00 86.38 267 LEU A N 1
ATOM 2133 C CA . LEU A 1 267 ? 5.540 -17.325 7.024 1.00 86.38 267 LEU A CA 1
ATOM 2134 C C . LEU A 1 267 ? 6.636 -18.400 7.066 1.00 86.38 267 LEU A C 1
ATOM 2136 O O . LEU A 1 267 ? 6.358 -19.545 7.414 1.00 86.38 267 LEU A O 1
ATOM 2140 N N . LEU A 1 268 ? 7.876 -18.036 6.728 1.00 86.38 268 LEU A N 1
ATOM 2141 C CA . LEU A 1 268 ? 9.019 -18.951 6.782 1.00 86.38 268 LEU A CA 1
ATOM 2142 C C . LEU A 1 268 ? 9.374 -19.334 8.227 1.00 86.38 268 LEU A C 1
ATOM 2144 O O . LEU A 1 268 ? 9.607 -20.510 8.492 1.00 86.38 268 LEU A O 1
ATOM 2148 N N . ASP A 1 269 ? 9.353 -18.375 9.155 1.00 84.50 269 ASP A N 1
ATOM 2149 C CA . ASP A 1 269 ? 9.600 -18.598 10.587 1.00 84.50 269 ASP A CA 1
ATOM 2150 C C . ASP A 1 269 ? 8.507 -19.473 11.221 1.00 84.50 269 ASP A C 1
ATOM 2152 O O . ASP A 1 269 ? 8.792 -20.295 12.090 1.00 84.50 269 ASP A O 1
ATOM 2156 N N . ALA A 1 270 ? 7.262 -19.360 10.743 1.00 84.31 270 ALA A N 1
ATOM 2157 C CA . ALA A 1 270 ? 6.160 -20.248 11.115 1.00 84.31 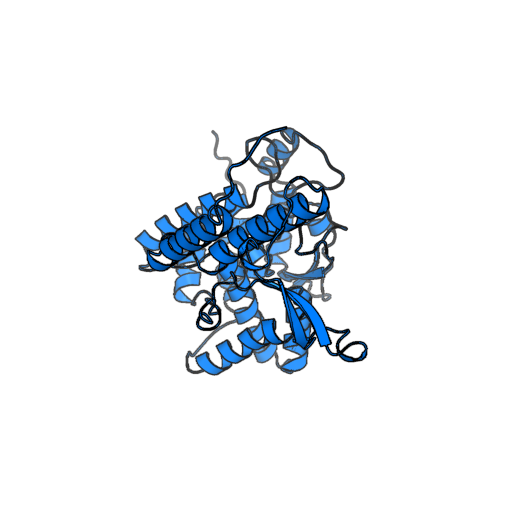270 ALA A CA 1
ATOM 2158 C C . ALA A 1 270 ? 6.279 -21.666 10.513 1.00 84.31 270 ALA A C 1
ATOM 2160 O O . ALA A 1 270 ? 5.412 -22.507 10.743 1.00 84.31 270 ALA A O 1
ATOM 2161 N N . GLY A 1 271 ? 7.333 -21.943 9.739 1.00 84.12 271 GLY A N 1
ATOM 2162 C CA . GLY A 1 271 ? 7.621 -23.257 9.173 1.00 84.12 271 GLY A CA 1
ATOM 2163 C C . GLY A 1 271 ? 6.928 -23.557 7.843 1.00 84.12 271 GLY A C 1
ATOM 2164 O O . GLY A 1 271 ? 7.012 -24.693 7.374 1.00 84.12 271 GLY A O 1
ATOM 2165 N N . LEU A 1 272 ? 6.265 -22.584 7.199 1.00 84.19 272 LEU A N 1
ATOM 2166 C CA . LEU A 1 272 ? 5.718 -22.811 5.857 1.00 84.19 272 LEU A CA 1
ATOM 2167 C C . LEU A 1 272 ? 6.852 -22.982 4.844 1.00 84.19 272 LEU A C 1
ATOM 2169 O O . LEU A 1 272 ? 7.834 -22.233 4.817 1.00 84.19 272 LEU A O 1
ATOM 2173 N N . GLY A 1 273 ? 6.677 -23.950 3.944 1.00 83.50 273 GLY A N 1
ATOM 2174 C CA . GLY A 1 273 ? 7.616 -24.180 2.855 1.00 83.50 273 GLY A CA 1
ATOM 2175 C C . GLY A 1 273 ? 7.736 -22.955 1.946 1.00 83.50 273 GLY A C 1
ATOM 2176 O O . GLY A 1 273 ? 6.752 -22.278 1.654 1.00 83.50 273 GLY A O 1
ATOM 2177 N N . VAL A 1 274 ? 8.942 -22.702 1.430 1.00 83.25 274 VAL A N 1
ATOM 2178 C CA . VAL A 1 274 ? 9.254 -21.523 0.599 1.00 83.25 274 VAL A CA 1
ATOM 2179 C C . VAL A 1 274 ? 8.265 -21.320 -0.556 1.00 83.25 274 VAL A C 1
ATOM 2181 O O . VAL A 1 274 ? 7.836 -20.194 -0.791 1.00 83.25 274 VAL A O 1
ATOM 2184 N N . GLY A 1 275 ? 7.890 -22.396 -1.258 1.00 81.00 275 GLY A N 1
ATOM 2185 C CA . GLY A 1 275 ? 6.917 -22.334 -2.354 1.00 81.00 275 GLY A CA 1
ATOM 2186 C C . GLY A 1 275 ? 5.531 -21.883 -1.887 1.00 81.00 275 GLY A C 1
ATOM 2187 O O . GLY A 1 275 ? 4.986 -20.931 -2.432 1.00 81.00 275 GLY A O 1
ATOM 2188 N N . GLN A 1 276 ? 5.013 -22.480 -0.810 1.00 82.75 276 GLN A N 1
ATOM 2189 C CA . GLN A 1 276 ? 3.709 -22.119 -0.240 1.00 82.75 276 GLN A CA 1
ATOM 2190 C C . GLN A 1 276 ? 3.692 -20.665 0.250 1.00 82.75 276 GLN A C 1
ATOM 2192 O O . GLN A 1 276 ? 2.758 -19.920 -0.040 1.00 82.75 276 GLN A O 1
ATOM 2197 N N . SER A 1 277 ? 4.755 -20.228 0.932 1.00 86.62 277 SER A N 1
ATOM 2198 C CA . SER A 1 277 ? 4.888 -18.845 1.402 1.00 86.62 277 SER A CA 1
ATOM 2199 C C . SER A 1 277 ? 4.894 -17.840 0.245 1.00 86.62 277 SER A C 1
ATOM 2201 O O . SER A 1 277 ? 4.283 -16.772 0.338 1.00 86.62 277 SER A O 1
ATOM 2203 N N . LEU A 1 278 ? 5.550 -18.181 -0.870 1.00 85.94 278 LEU A N 1
ATOM 2204 C CA . LEU A 1 278 ? 5.526 -17.368 -2.084 1.00 85.94 278 LEU A CA 1
ATOM 2205 C C . LEU A 1 278 ? 4.154 -17.337 -2.744 1.00 85.94 278 LEU A C 1
ATOM 2207 O O . LEU A 1 278 ? 3.748 -16.261 -3.174 1.00 85.94 278 LEU A O 1
ATOM 2211 N N . ASP A 1 279 ? 3.460 -18.469 -2.831 1.00 84.81 279 ASP A N 1
ATOM 2212 C CA . ASP A 1 279 ? 2.145 -18.560 -3.468 1.00 84.81 279 ASP A CA 1
ATOM 2213 C C . ASP A 1 279 ? 1.112 -17.711 -2.719 1.00 84.81 279 ASP A C 1
ATOM 2215 O O . ASP A 1 279 ? 0.426 -16.881 -3.332 1.00 84.81 279 ASP A O 1
ATOM 2219 N N . CYS A 1 280 ? 1.078 -17.825 -1.386 1.00 87.94 280 CYS A N 1
ATOM 2220 C CA . CYS A 1 280 ? 0.258 -16.975 -0.522 1.00 87.94 280 CYS A CA 1
ATOM 2221 C C . CYS A 1 280 ? 0.571 -15.493 -0.761 1.00 87.94 280 CYS A C 1
ATOM 2223 O O . CYS A 1 280 ? -0.317 -14.701 -1.086 1.00 87.94 280 CYS A O 1
ATOM 2225 N N . LEU A 1 281 ? 1.852 -15.116 -0.690 1.00 90.56 281 LEU A N 1
ATOM 2226 C CA . LEU A 1 281 ? 2.261 -13.727 -0.865 1.00 90.56 281 LEU A CA 1
ATOM 2227 C C . LEU A 1 281 ? 1.976 -13.204 -2.281 1.00 90.56 281 LEU A C 1
ATOM 2229 O O . LEU A 1 281 ? 1.549 -12.065 -2.452 1.00 90.56 281 LEU A O 1
ATOM 2233 N N . MET A 1 282 ? 2.181 -14.018 -3.317 1.00 89.38 282 MET A N 1
ATOM 2234 C CA . MET A 1 282 ? 1.869 -13.674 -4.705 1.00 89.38 282 MET A CA 1
ATOM 2235 C C . MET A 1 282 ? 0.390 -13.374 -4.890 1.00 89.38 282 MET A C 1
ATOM 2237 O O . MET A 1 282 ? 0.061 -12.372 -5.539 1.00 89.38 282 MET A O 1
ATOM 2241 N N . SER A 1 283 ? -0.469 -14.206 -4.300 1.00 89.00 283 SER A N 1
ATOM 2242 C CA . SER A 1 283 ? -1.915 -14.008 -4.285 1.00 89.00 283 SER A CA 1
ATOM 2243 C C . SER A 1 283 ? -2.272 -12.690 -3.588 1.00 89.00 283 SER A C 1
ATOM 2245 O O . SER A 1 283 ? -2.815 -11.781 -4.227 1.00 89.00 283 SER A O 1
ATOM 2247 N N . TRP A 1 284 ? -1.810 -12.497 -2.345 1.00 92.19 284 TRP A N 1
ATOM 2248 C CA . TRP A 1 284 ? -2.054 -11.286 -1.544 1.00 92.19 284 TRP A CA 1
ATOM 2249 C C . TRP A 1 284 ? -1.393 -10.020 -2.068 1.00 92.19 284 TRP A C 1
ATOM 2251 O O . TRP A 1 284 ? -1.685 -8.922 -1.599 1.00 92.19 284 TRP A O 1
ATOM 2261 N N . MET A 1 285 ? -0.489 -10.123 -3.033 1.00 90.19 285 MET A N 1
ATOM 2262 C CA . MET A 1 285 ? 0.084 -8.983 -3.736 1.00 90.19 285 MET A CA 1
ATOM 2263 C C . MET A 1 285 ? -0.551 -8.793 -5.125 1.00 90.19 285 MET A C 1
ATOM 2265 O O . MET A 1 285 ? -0.413 -7.727 -5.737 1.00 90.19 285 MET A O 1
ATOM 2269 N N . GLY A 1 286 ? -1.268 -9.776 -5.663 1.00 87.62 286 GLY A N 1
ATOM 2270 C CA . GLY A 1 286 ? -1.740 -9.758 -7.048 1.00 87.62 286 GLY A CA 1
ATOM 2271 C C . GLY A 1 286 ? -0.577 -9.669 -8.040 1.00 87.62 286 GLY A C 1
ATOM 2272 O O . GLY A 1 286 ? -0.586 -8.830 -8.950 1.00 87.62 286 GLY A O 1
ATOM 2273 N N . HIS A 1 287 ? 0.479 -10.454 -7.812 1.00 85.06 287 HIS A N 1
ATOM 2274 C CA . HIS A 1 287 ? 1.605 -10.582 -8.736 1.00 85.06 287 HIS A CA 1
ATOM 2275 C C . HIS A 1 287 ? 1.310 -11.672 -9.770 1.00 85.06 287 HIS A C 1
ATOM 2277 O O . HIS A 1 287 ? 1.093 -12.825 -9.429 1.00 85.06 287 HIS A O 1
ATOM 2283 N N . ASN A 1 288 ? 1.341 -11.313 -11.057 1.00 74.31 288 ASN A N 1
ATOM 2284 C CA . ASN A 1 288 ? 1.121 -12.278 -12.145 1.00 74.31 288 ASN A CA 1
ATOM 2285 C C . ASN A 1 288 ? 2.396 -13.048 -12.535 1.00 74.31 288 ASN A C 1
ATOM 2287 O O . ASN A 1 288 ? 2.313 -13.992 -13.314 1.00 74.31 288 ASN A O 1
ATOM 2291 N N . GLN A 1 289 ? 3.570 -12.602 -12.073 1.00 71.44 289 GLN A N 1
ATOM 2292 C CA . GLN A 1 289 ? 4.863 -13.202 -12.398 1.00 71.44 289 GLN A CA 1
ATOM 2293 C C . GLN A 1 289 ? 5.629 -13.520 -11.119 1.00 71.44 289 GLN A C 1
ATOM 2295 O O . GLN A 1 289 ? 5.910 -12.621 -10.323 1.00 71.44 289 GLN A O 1
ATOM 2300 N N . GLU A 1 290 ? 6.038 -14.776 -10.990 1.00 68.50 290 GLU A N 1
ATOM 2301 C CA . GLU A 1 290 ? 6.848 -15.282 -9.879 1.00 68.50 290 GLU A CA 1
ATOM 2302 C C . GLU A 1 290 ? 8.164 -14.505 -9.720 1.00 68.50 290 GLU A C 1
ATOM 2304 O O . GLU A 1 290 ? 8.572 -14.165 -8.612 1.00 68.50 290 GLU A O 1
ATOM 2309 N N . SER A 1 291 ? 8.766 -14.084 -10.839 1.00 68.69 291 SER A N 1
ATOM 2310 C CA . SER A 1 291 ? 9.982 -13.258 -10.880 1.00 68.69 291 SER A CA 1
ATOM 2311 C C . SER A 1 291 ? 9.881 -11.956 -10.073 1.00 68.69 291 SER A C 1
ATOM 2313 O O . SER A 1 291 ? 10.902 -11.430 -9.633 1.00 68.69 291 SER A O 1
ATOM 2315 N N . THR A 1 292 ? 8.670 -11.426 -9.870 1.00 67.19 292 THR A N 1
ATOM 2316 C CA . THR A 1 292 ? 8.442 -10.216 -9.068 1.00 67.19 292 THR A CA 1
ATOM 2317 C C . THR A 1 292 ? 8.515 -10.521 -7.575 1.00 67.19 292 THR A C 1
ATOM 2319 O O . THR A 1 292 ? 9.064 -9.718 -6.825 1.00 67.19 292 THR A O 1
ATOM 2322 N N . THR A 1 293 ? 8.022 -11.686 -7.152 1.00 76.69 293 THR A N 1
ATOM 2323 C CA . THR A 1 293 ? 8.007 -12.095 -5.741 1.00 76.69 293 THR A CA 1
ATOM 2324 C C . THR A 1 293 ? 9.313 -12.765 -5.323 1.00 76.69 293 THR A C 1
ATOM 2326 O O . THR A 1 293 ? 9.794 -12.530 -4.219 1.00 76.69 293 THR A O 1
ATOM 2329 N N . MET A 1 294 ? 9.984 -13.481 -6.231 1.00 74.94 294 MET A N 1
ATOM 2330 C CA . MET A 1 294 ? 11.306 -14.072 -5.981 1.00 74.94 294 MET A CA 1
ATOM 2331 C C . MET A 1 294 ? 12.367 -13.051 -5.562 1.00 74.94 294 MET A C 1
ATOM 2333 O O . MET A 1 294 ? 13.344 -13.406 -4.900 1.00 74.94 294 MET A O 1
ATOM 2337 N N . LYS A 1 295 ? 12.179 -11.770 -5.900 1.00 75.88 295 LYS A N 1
ATOM 2338 C CA . LYS A 1 295 ? 13.039 -10.682 -5.421 1.00 75.88 295 LYS A CA 1
ATOM 2339 C C . LYS A 1 295 ? 13.051 -10.584 -3.894 1.00 75.88 295 LYS A C 1
ATOM 2341 O O . LYS A 1 295 ? 14.114 -10.316 -3.345 1.00 75.88 295 LYS A O 1
ATOM 2346 N N . TYR A 1 296 ? 11.931 -10.851 -3.217 1.00 74.75 296 TYR A N 1
ATOM 2347 C CA . TYR A 1 296 ? 11.852 -10.814 -1.753 1.00 74.75 296 TYR A CA 1
ATOM 2348 C C . TYR A 1 296 ? 12.680 -11.933 -1.116 1.00 74.75 296 TYR A C 1
ATOM 2350 O O . TYR A 1 296 ? 13.423 -11.669 -0.180 1.00 74.75 296 TYR A O 1
ATOM 2358 N N . ILE A 1 297 ? 12.678 -13.146 -1.683 1.00 76.56 297 ILE A N 1
ATOM 2359 C CA . ILE A 1 297 ? 13.573 -14.223 -1.220 1.00 76.56 297 ILE A CA 1
ATOM 2360 C C . ILE A 1 297 ? 15.032 -13.853 -1.430 1.00 76.56 297 ILE A C 1
ATOM 2362 O O . ILE A 1 297 ? 15.845 -14.038 -0.530 1.00 76.56 297 ILE A O 1
ATOM 2366 N N . ARG A 1 298 ? 15.388 -13.351 -2.618 1.00 76.62 298 ARG A N 1
ATOM 2367 C CA . ARG A 1 298 ? 16.773 -12.930 -2.884 1.00 76.62 298 ARG A CA 1
ATOM 2368 C C . ARG A 1 298 ? 17.206 -11.845 -1.905 1.00 76.62 298 ARG A C 1
ATOM 2370 O O . ARG A 1 298 ? 18.339 -11.874 -1.442 1.00 76.62 298 ARG A O 1
ATOM 2377 N N . TYR A 1 299 ? 16.301 -10.923 -1.582 1.00 74.50 299 TYR A N 1
ATOM 2378 C CA . TYR A 1 299 ? 16.526 -9.897 -0.577 1.00 74.50 299 TYR A CA 1
ATOM 2379 C C . TYR A 1 299 ? 16.766 -10.510 0.808 1.00 74.50 299 TYR A C 1
ATOM 2381 O O . TYR A 1 299 ? 17.802 -10.226 1.400 1.00 74.50 299 TYR A O 1
ATOM 2389 N N . LEU A 1 300 ? 15.883 -11.400 1.282 1.00 73.00 300 LEU A N 1
ATOM 2390 C CA . LEU A 1 300 ? 16.039 -12.089 2.569 1.00 73.00 300 LEU A CA 1
ATOM 2391 C C . LEU A 1 300 ? 17.350 -12.886 2.626 1.00 73.00 300 LEU A C 1
ATOM 2393 O O . LEU A 1 300 ? 18.140 -12.671 3.533 1.00 73.00 300 LEU A O 1
ATOM 2397 N N . LYS A 1 301 ? 17.662 -13.702 1.610 1.00 70.94 301 LYS A N 1
ATOM 2398 C CA . LYS A 1 301 ? 18.910 -14.492 1.530 1.00 70.94 301 LYS A CA 1
ATOM 2399 C C . LYS A 1 301 ? 20.186 -13.651 1.444 1.00 70.94 301 LYS A C 1
ATOM 2401 O O . LYS A 1 301 ? 21.250 -14.108 1.837 1.00 70.94 301 LYS A O 1
ATOM 2406 N N . LYS A 1 302 ? 20.117 -12.442 0.880 1.00 66.69 302 LYS A N 1
ATOM 2407 C CA . LYS A 1 302 ? 21.250 -11.503 0.875 1.00 66.69 302 LYS A CA 1
ATOM 2408 C C . LYS A 1 302 ? 21.410 -10.820 2.236 1.00 66.69 302 LYS A C 1
ATOM 2410 O O . LYS A 1 302 ? 22.502 -10.378 2.576 1.00 66.69 302 LYS A O 1
ATOM 2415 N N . LYS A 1 303 ? 20.312 -10.709 2.985 1.00 64.06 303 LYS A N 1
ATOM 2416 C CA . LYS A 1 303 ? 20.197 -9.957 4.233 1.00 64.06 303 LYS A CA 1
ATOM 2417 C C . LYS A 1 303 ? 20.172 -10.846 5.484 1.00 64.06 303 LYS A C 1
ATOM 2419 O O . LYS A 1 303 ? 20.184 -10.303 6.576 1.00 64.06 303 LYS A O 1
ATOM 2424 N N . THR A 1 304 ? 20.254 -12.174 5.356 1.00 50.03 304 THR A N 1
ATOM 2425 C CA . THR A 1 304 ? 20.411 -13.155 6.455 1.00 50.03 304 THR A CA 1
ATOM 2426 C C . THR A 1 304 ? 21.666 -12.947 7.322 1.00 50.03 304 THR A C 1
ATOM 2428 O O . THR A 1 304 ? 21.876 -13.695 8.265 1.00 50.03 304 THR A O 1
ATOM 2431 N N . ALA A 1 305 ? 22.471 -11.912 7.055 1.00 40.78 305 ALA A N 1
ATOM 2432 C CA . ALA A 1 305 ? 23.471 -11.359 7.971 1.00 40.78 305 ALA A CA 1
ATOM 2433 C C . ALA A 1 305 ? 22.914 -10.291 8.947 1.00 40.78 305 ALA A C 1
ATOM 2435 O O . ALA A 1 305 ? 23.692 -9.622 9.619 1.00 40.78 305 ALA A O 1
ATOM 2436 N N . LEU A 1 306 ? 21.595 -10.076 9.015 1.00 40.69 306 LEU A N 1
ATOM 2437 C CA . LEU A 1 306 ? 20.968 -9.169 9.978 1.00 40.69 306 LEU A CA 1
ATOM 2438 C C . LEU A 1 306 ? 20.068 -9.960 10.921 1.00 40.69 306 LEU A C 1
ATOM 2440 O O . LEU A 1 306 ? 18.974 -10.394 10.563 1.00 40.69 306 LEU A O 1
ATOM 2444 N N . GLU A 1 307 ? 20.592 -10.157 12.124 1.00 43.84 307 GLU A N 1
ATOM 2445 C CA . GLU A 1 307 ? 19.937 -10.825 13.234 1.00 43.84 307 GLU A CA 1
ATOM 2446 C C . GLU A 1 307 ? 18.662 -10.088 13.689 1.00 43.84 307 GLU A C 1
ATOM 2448 O O . GLU A 1 307 ? 18.619 -8.863 13.789 1.00 43.84 307 GLU A O 1
ATOM 2453 N N . ASN A 1 308 ? 17.677 -10.903 14.073 1.00 45.50 308 ASN A N 1
ATOM 2454 C CA . ASN A 1 308 ? 16.605 -10.663 15.043 1.00 45.50 308 ASN A CA 1
ATOM 2455 C C . ASN A 1 308 ? 15.346 -9.822 14.693 1.00 45.50 308 ASN A C 1
ATOM 2457 O O . ASN A 1 308 ? 15.362 -8.601 14.559 1.00 45.50 308 ASN A O 1
ATOM 2461 N N . LYS A 1 309 ? 14.220 -10.562 14.805 1.00 52.59 309 LYS A N 1
ATOM 2462 C CA . LYS A 1 309 ? 12.836 -10.221 15.218 1.00 52.59 309 LYS A CA 1
ATOM 2463 C C . LYS A 1 309 ? 11.919 -9.525 14.199 1.00 52.59 309 LYS A C 1
ATOM 2465 O O . LYS A 1 309 ? 11.640 -8.333 14.293 1.00 52.59 309 LYS A O 1
ATOM 2470 N N . PHE A 1 310 ? 11.344 -10.331 13.300 1.00 50.97 310 PHE A N 1
ATOM 2471 C CA . PHE A 1 310 ? 10.395 -9.905 12.260 1.00 50.97 310 PHE A CA 1
ATOM 2472 C C . PHE A 1 310 ? 8.897 -10.047 12.606 1.00 50.97 310 PHE A C 1
ATOM 2474 O O . PHE A 1 310 ? 8.100 -9.344 11.991 1.00 50.97 310 PHE A O 1
ATOM 2481 N N . GLY A 1 311 ? 8.520 -10.713 13.708 1.00 56.19 311 GLY A N 1
ATOM 2482 C CA . GLY A 1 311 ? 7.148 -10.658 14.267 1.00 56.19 311 GLY A CA 1
ATOM 2483 C C . GLY A 1 311 ? 6.734 -9.292 14.855 1.00 56.19 311 GLY A C 1
ATOM 2484 O O . GLY A 1 311 ? 5.697 -9.157 15.502 1.00 56.19 311 GLY A O 1
ATOM 2485 N N . LEU A 1 312 ? 7.569 -8.272 14.654 1.00 70.69 312 LEU A N 1
ATOM 2486 C CA . LEU A 1 312 ? 7.479 -6.947 15.246 1.00 70.69 312 LEU A CA 1
ATOM 2487 C C . LEU A 1 312 ? 6.669 -5.964 14.378 1.00 70.69 312 LEU A C 1
ATOM 2489 O O . LEU A 1 312 ? 6.273 -4.921 14.882 1.00 70.69 312 LEU A O 1
ATOM 2493 N N . LEU A 1 313 ? 6.385 -6.259 13.099 1.00 81.62 313 LEU A N 1
ATOM 2494 C CA . LEU A 1 313 ? 5.69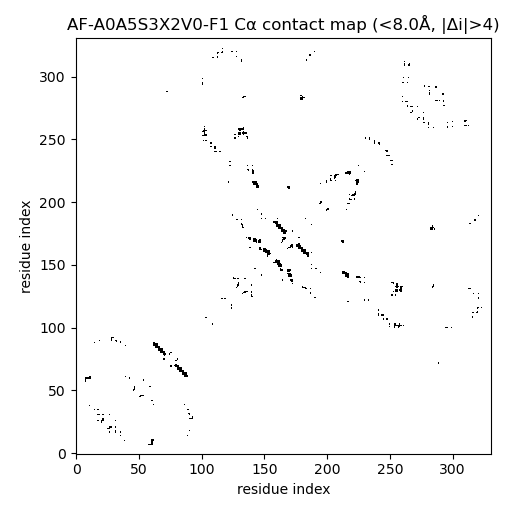4 -5.303 12.214 1.00 81.62 313 LEU A CA 1
ATOM 2495 C C . LEU A 1 313 ? 4.272 -4.986 12.694 1.00 81.62 313 LEU A C 1
ATOM 2497 O O . LEU A 1 313 ? 3.942 -3.818 12.907 1.00 81.62 313 LEU A O 1
ATOM 2501 N N . ASP A 1 314 ? 3.447 -6.021 12.888 1.00 80.69 314 ASP A N 1
ATOM 2502 C CA . ASP A 1 314 ? 2.090 -5.862 13.418 1.00 80.69 314 ASP A CA 1
ATOM 2503 C C . ASP A 1 314 ? 2.125 -5.254 14.831 1.00 80.69 314 ASP A C 1
ATOM 2505 O O . ASP A 1 314 ? 1.270 -4.437 15.147 1.00 80.69 314 ASP A O 1
ATOM 2509 N N . GLN A 1 315 ? 3.131 -5.575 15.655 1.00 83.56 315 GLN A N 1
ATOM 2510 C CA . GLN A 1 315 ? 3.288 -5.033 17.015 1.00 83.56 315 GLN A CA 1
ATOM 2511 C C . GLN A 1 315 ? 3.663 -3.537 17.022 1.00 83.56 315 GLN A C 1
ATOM 2513 O O . GLN A 1 315 ? 2.970 -2.734 17.639 1.00 83.56 315 GLN A O 1
ATOM 2518 N N . ILE A 1 316 ? 4.704 -3.136 16.282 1.00 84.62 316 ILE A N 1
ATOM 2519 C CA . ILE A 1 316 ? 5.129 -1.733 16.118 1.00 84.62 316 ILE A CA 1
ATOM 2520 C C . ILE A 1 316 ? 3.972 -0.888 15.600 1.00 84.62 316 ILE A C 1
ATOM 2522 O O . ILE A 1 316 ? 3.740 0.230 16.066 1.00 84.62 316 ILE A O 1
ATOM 2526 N N . MET A 1 317 ? 3.267 -1.405 14.595 1.00 87.75 317 MET A N 1
ATOM 2527 C CA . MET A 1 317 ? 2.175 -0.669 13.983 1.00 87.75 317 MET A CA 1
ATOM 2528 C C . MET A 1 317 ? 0.915 -0.693 14.832 1.00 87.75 317 MET A C 1
ATOM 2530 O O . MET A 1 317 ? 0.197 0.303 14.794 1.00 87.75 317 MET A O 1
ATOM 2534 N N . HIS A 1 318 ? 0.671 -1.751 15.617 1.00 84.75 318 HIS A N 1
ATOM 2535 C CA . HIS A 1 318 ? -0.410 -1.795 16.599 1.00 84.75 318 HIS A CA 1
ATOM 2536 C C . HIS A 1 318 ? -0.330 -0.566 17.496 1.00 84.75 318 HIS A C 1
ATOM 2538 O O . HIS A 1 318 ? -1.302 0.172 17.554 1.00 84.75 318 HIS A O 1
ATOM 2544 N N . ASP A 1 319 ? 0.829 -0.254 18.075 1.00 82.31 319 ASP A N 1
ATOM 2545 C CA . ASP A 1 319 ? 0.985 0.925 18.936 1.00 82.31 319 ASP A CA 1
ATOM 2546 C C . ASP A 1 319 ? 0.840 2.257 18.185 1.00 82.31 319 ASP A C 1
ATOM 2548 O O . ASP A 1 319 ? 0.394 3.252 18.754 1.00 82.31 319 ASP A O 1
ATOM 2552 N N . ALA A 1 320 ? 1.203 2.309 16.901 1.00 83.50 320 ALA A N 1
ATOM 2553 C CA . ALA A 1 320 ? 1.061 3.523 16.095 1.00 83.50 320 ALA A CA 1
ATOM 2554 C C . ALA A 1 320 ? -0.388 3.835 15.707 1.00 83.50 320 ALA A C 1
ATOM 2556 O O . ALA A 1 320 ? -0.757 5.003 15.572 1.00 83.50 320 ALA A O 1
ATOM 2557 N N . ILE A 1 321 ? -1.209 2.796 15.530 1.00 85.94 321 ILE A N 1
ATOM 2558 C CA . ILE A 1 321 ? -2.639 2.925 15.211 1.00 85.94 321 ILE A CA 1
ATOM 2559 C C . ILE A 1 321 ? -3.537 2.769 16.449 1.00 85.94 321 ILE A C 1
ATOM 2561 O O . ILE A 1 321 ? -4.739 3.030 16.381 1.00 85.94 321 ILE A O 1
ATOM 2565 N N . LYS A 1 322 ? -2.969 2.367 17.592 1.00 74.06 322 LYS A N 1
ATOM 2566 C CA . LYS A 1 322 ? -3.604 2.317 18.910 1.00 74.06 322 LYS A CA 1
ATOM 2567 C C . LYS A 1 322 ? -3.318 3.620 19.647 1.00 74.06 322 LYS A C 1
ATOM 2569 O O . LYS A 1 322 ? -2.475 3.671 20.528 1.00 74.06 322 LYS A O 1
ATOM 2574 N N . ASN A 1 323 ? -4.040 4.670 19.274 1.00 52.62 323 ASN A N 1
ATOM 2575 C CA . ASN A 1 323 ? -4.356 5.777 20.169 1.00 52.62 323 ASN A CA 1
ATOM 2576 C C . ASN A 1 323 ? -5.583 6.544 19.669 1.00 52.62 323 ASN A C 1
ATOM 2578 O O . ASN A 1 323 ? -5.876 6.535 18.474 1.00 52.62 323 ASN A O 1
ATOM 2582 N N . GLU A 1 324 ? -6.257 7.157 20.646 1.00 50.81 324 GLU A N 1
ATOM 2583 C CA . GLU A 1 324 ? -7.577 7.808 20.664 1.00 50.81 324 GLU A CA 1
ATOM 2584 C C . GLU A 1 324 ? -8.778 6.859 20.811 1.00 50.81 324 GLU A C 1
ATOM 2586 O O . GLU A 1 324 ? -9.514 6.551 19.876 1.00 50.81 324 GLU A O 1
ATOM 2591 N N . GLY A 1 325 ? -9.037 6.471 22.067 1.00 43.97 325 GLY A N 1
ATOM 2592 C CA . GLY A 1 325 ? -10.390 6.686 22.574 1.00 43.97 325 GLY A CA 1
ATOM 2593 C C . GLY A 1 325 ? -10.697 8.175 22.422 1.00 43.97 325 GLY A C 1
ATOM 2594 O O . GLY A 1 325 ? -9.883 9.003 22.819 1.00 43.97 325 GLY A O 1
ATOM 2595 N N . TYR A 1 326 ? -11.801 8.477 21.749 1.00 38.12 326 TYR A N 1
ATOM 2596 C CA . TYR A 1 326 ? -12.232 9.815 21.364 1.00 38.12 326 TYR A CA 1
ATOM 2597 C C . TYR A 1 326 ? -12.071 10.832 22.504 1.00 38.12 326 TYR A C 1
ATOM 2599 O O . TYR A 1 326 ? -12.904 10.901 23.406 1.00 38.12 326 TYR A O 1
ATOM 2607 N N . THR A 1 327 ? -11.028 11.655 22.449 1.00 33.22 327 THR A N 1
ATOM 2608 C CA . THR A 1 327 ? -11.043 12.954 23.114 1.00 33.22 327 THR A CA 1
ATOM 2609 C C . THR A 1 327 ? -11.701 13.923 22.150 1.00 33.22 327 THR A C 1
ATOM 2611 O O . THR A 1 327 ? -11.177 14.215 21.077 1.00 33.22 327 THR A O 1
ATOM 2614 N N . ASN A 1 328 ? -12.901 14.361 22.525 1.00 37.59 328 ASN A N 1
ATOM 2615 C CA . ASN A 1 328 ? -13.573 15.511 21.942 1.00 37.59 328 ASN A CA 1
ATOM 2616 C C . ASN A 1 328 ? -12.635 16.722 22.008 1.00 37.59 328 ASN A C 1
ATOM 2618 O O . ASN A 1 328 ? -12.620 17.426 23.013 1.00 37.59 328 ASN A O 1
ATOM 2622 N N . GLU A 1 329 ? -11.869 16.981 20.955 1.00 31.44 329 GLU A N 1
ATOM 2623 C CA . GLU A 1 329 ? -11.246 18.285 20.767 1.00 31.44 329 GLU A CA 1
ATOM 2624 C C . GLU A 1 329 ? -12.034 19.064 19.717 1.00 31.44 329 GLU A C 1
ATOM 2626 O O . GLU A 1 329 ? -12.071 18.748 18.526 1.00 31.44 329 GLU A O 1
ATOM 2631 N N . LEU A 1 330 ? -12.745 20.056 20.250 1.00 36.06 330 LEU A N 1
ATOM 2632 C CA . LEU A 1 330 ? -13.345 21.181 19.557 1.00 36.06 330 LEU A CA 1
ATOM 2633 C C . LEU A 1 330 ? -12.283 21.925 18.736 1.00 36.06 330 LEU A C 1
ATOM 2635 O O . LEU A 1 330 ? -11.318 22.418 19.318 1.00 36.06 330 LEU A O 1
ATOM 2639 N N . LEU A 1 331 ? -12.510 22.041 17.423 1.00 34.53 331 LEU A N 1
ATOM 2640 C CA . LEU A 1 331 ? -12.596 23.290 16.634 1.00 34.53 331 LEU A CA 1
ATOM 2641 C C . LEU A 1 331 ? -12.678 22.975 15.132 1.00 34.53 331 LEU A C 1
ATOM 2643 O O . LEU A 1 331 ? -11.735 22.365 14.578 1.00 34.53 331 LEU A O 1
#

InterPro domains:
  IPR002104 Integrase, catalytic domain [PF00589] (107-300)
  IPR002104 Integrase, catalytic domain [PS51898] (99-311)
  IPR011010 DNA breaking-rejoining enzyme, catalytic core [SSF56349] (25-301)
  IPR013762 Integrase-like, catalytic domain superfamily [G3DSA:1.10.443.10] (102-305)
  IPR050090 Bacterial tyrosine recombinase XerC/XerD complex [PTHR30349] (20-308)

Foldseek 3Di:
DPDDDDDLDDLQVLLVVLVVCCVVVVDALVRSQVVNVVSVVVVVVCVVVVVDDDPDPSSDSWDKDWDWDADPAPCCVVPRIDIDIDTPSRDDHPPDPPPALDAADPVRLLLLLVLLLPDDLLLLLLLCCCQFFVDDLQQSLQPFPQQLVQWDAPDPVSQKTKTWAFPVQRGDDDPRDIFITMGGPLSSVLLVCQQPDPVQVVLCVQQPDDDPTGGSDGDPNNYRGDSVNSQVVVVVSQVVSCVPPPPSPDHSSSSSSNNLLLQLVVCVVVPHDNVVSLVVSCRSNVPSDSVVSVSSVVVCVVVVVDDDDSVCSCVSSSVSSPDDPDDPDDD

pLDDT: mean 82.02, std 16.29, range [27.39, 98.25]

Mean predicted aligned error: 12.42 Å

Solvent-accessible surface area (backbone atoms only — not comparable to full-atom values): 18895 Å² total; per-residue (Å²): 135,84,84,74,77,97,60,82,48,66,59,47,48,52,51,51,51,46,50,48,35,35,76,69,66,76,35,53,50,69,57,41,40,52,54,51,50,50,53,54,51,51,52,54,51,36,41,74,73,62,77,44,83,76,91,44,82,84,56,52,69,67,52,82,42,78,48,78,42,75,48,86,56,98,56,26,87,82,48,47,58,47,74,42,84,44,52,74,80,62,59,84,59,75,81,64,75,71,85,67,84,57,44,66,49,74,68,56,45,51,55,49,27,60,59,38,51,81,45,60,66,67,59,41,50,36,52,44,40,14,36,58,31,34,33,50,64,52,30,36,28,32,30,21,48,56,23,60,69,50,54,40,63,76,50,95,83,44,60,33,27,38,25,49,43,4,60,95,25,55,17,57,36,83,90,66,40,74,38,50,29,50,35,45,37,70,59,52,51,53,52,50,55,46,69,71,27,69,73,44,50,61,33,57,75,47,45,75,73,86,62,100,49,53,58,64,42,59,32,97,86,12,41,65,35,47,58,62,60,54,49,52,52,51,52,53,51,40,54,59,47,38,76,77,42,80,83,62,83,70,58,81,67,25,33,24,42,25,23,53,45,40,52,46,48,47,35,46,75,73,64,43,53,70,68,59,37,47,51,54,48,30,47,36,60,66,54,93,47,67,78,70,55,52,50,48,55,55,49,48,71,71,45,72,88,60,84,86,76,59,81,42,60,67,55,54,44,45,61,29,69,60,73,75,80,84,72,90,74,90,130

Sequence (331 aa):
MVIIPPKIVSGFIESQHILSEVNNGRVSPSTANLYLKHVVQFYIWAIEESEIEINDEKATPFTIQFVSIKRSDKLAHLKPKFVVQTSDLKIRVPKKPESGLNPLTSESLLTFSNKLKTEPIEFKLMCALALLSGLRKSEACSFTQEALDSAIPTSDERTRYILTVGPSTGVNTKYNKNREIEASATLICKLRDYSISERRLKKVQKLKVRGQYEPLFISQYGNQTSPGTLGARWSDFRKDINCTLNNFNYSFHDLRSTYATYRLNDLLDAGLGVGQSLDCLMSWMGHNQESTTMKYIRYLKKKTALENKFGLLDQIMHDAIKNEGYTNELL